Protein AF-A0A1A8UK66-F1 (afdb_monomer_lite)

Foldseek 3Di:
DQDDDDPVNLVVLLVPADQLQPCVVVNLVSLLVVCVVRVHFQLSSLVSQCSSCPPCCVVQVVQLPRPPNVDRDGQPDPCNNVCSSVPRSSVSSVVVSLQDLVPLVLVVQAQDAQRALVRRLVVSQVSCVVHDDQPDRLCSVVSVLSRYDVLLSLLLVLQDDPSRPDDSVNSSVSSNLCVVVVCVVHSVSSVVVSVCSVVVDDDPPPDDDDDDDDDDDDQPDQAPCRRHGDDHVVGDPPPPDSDDDPVVVVVVVVVVVVPDDD

InterPro domains:
  IPR001878 Zinc finger, CCHC-type [PF00098] (222-237)
  IPR001878 Zinc finger, CCHC-type [PS50158] (222-237)
  IPR001878 Zinc finger, CCHC-type [SM00343] (222-238)
  IPR036875 Zinc finger, CCHC-type superfamily [SSF57756] (208-245)

Structure (mmCIF, N/CA/C/O backbone):
data_AF-A0A1A8UK66-F1
#
_entry.id   AF-A0A1A8UK66-F1
#
loop_
_atom_site.group_PDB
_atom_site.id
_atom_site.type_symbol
_atom_site.label_atom_id
_atom_site.label_alt_id
_atom_site.label_comp_id
_atom_site.label_asym_id
_atom_site.label_entity_id
_atom_site.label_seq_id
_atom_site.pdbx_PDB_ins_code
_atom_site.Cartn_x
_atom_site.Cartn_y
_atom_site.Cartn_z
_atom_site.occupancy
_atom_site.B_iso_or_equiv
_atom_site.auth_seq_id
_atom_site.auth_comp_id
_atom_site.auth_asym_id
_atom_site.auth_atom_id
_atom_site.pdbx_PDB_model_num
ATOM 1 N N . MET A 1 1 ? 18.973 -0.426 -33.953 1.00 49.09 1 MET A N 1
ATOM 2 C CA . MET A 1 1 ? 18.065 0.716 -33.721 1.00 49.09 1 MET A CA 1
ATOM 3 C C . MET A 1 1 ? 16.941 0.193 -32.858 1.00 49.09 1 MET A C 1
ATOM 5 O O . MET A 1 1 ? 16.229 -0.684 -33.334 1.00 49.09 1 MET A O 1
ATOM 9 N N . GLY A 1 2 ? 16.838 0.654 -31.610 1.00 56.72 2 GLY A N 1
ATOM 10 C CA . GLY A 1 2 ? 15.708 0.293 -30.748 1.00 56.72 2 GLY A CA 1
ATOM 11 C C . GLY A 1 2 ? 14.399 0.763 -31.379 1.00 56.72 2 GLY A C 1
ATOM 12 O O . GLY A 1 2 ? 14.343 1.858 -31.948 1.00 56.72 2 GLY A O 1
ATOM 13 N N . ALA A 1 3 ? 13.369 -0.079 -31.351 1.00 62.66 3 ALA A N 1
ATOM 14 C CA . ALA A 1 3 ? 12.103 0.233 -31.997 1.00 62.66 3 ALA A CA 1
ATOM 15 C C . ALA A 1 3 ? 11.381 1.371 -31.254 1.00 62.66 3 ALA A C 1
ATOM 17 O O . ALA A 1 3 ? 11.161 1.333 -30.040 1.00 62.66 3 ALA A O 1
ATOM 18 N N . LEU A 1 4 ? 10.983 2.405 -31.998 1.00 73.75 4 LEU A N 1
ATOM 19 C CA . LEU A 1 4 ? 10.109 3.448 -31.476 1.00 73.75 4 LEU A CA 1
ATOM 20 C C . LEU A 1 4 ? 8.688 2.890 -31.326 1.00 73.75 4 LEU A C 1
ATOM 22 O O . LEU A 1 4 ? 8.025 2.634 -32.326 1.00 73.75 4 LEU A O 1
ATOM 26 N N . TRP A 1 5 ? 8.218 2.742 -30.088 1.00 84.62 5 TRP A N 1
ATOM 27 C CA . TRP A 1 5 ? 6.829 2.437 -29.766 1.00 84.62 5 TRP A CA 1
ATOM 28 C C . TRP A 1 5 ? 5.918 3.459 -30.428 1.00 84.62 5 TRP A C 1
ATOM 30 O O . TRP A 1 5 ? 6.021 4.671 -30.201 1.00 84.62 5 TRP A O 1
ATOM 40 N N . THR A 1 6 ? 4.988 2.948 -31.219 1.00 86.31 6 THR A N 1
ATOM 41 C CA . THR A 1 6 ? 3.877 3.732 -31.735 1.00 86.31 6 THR A CA 1
ATOM 42 C C . THR A 1 6 ? 3.001 4.215 -30.580 1.00 86.31 6 THR A C 1
ATOM 44 O O . THR A 1 6 ? 2.983 3.641 -29.489 1.00 86.31 6 THR A O 1
ATOM 47 N N . SER A 1 7 ? 2.207 5.262 -30.815 1.00 85.38 7 SER A N 1
ATOM 48 C CA . SER A 1 7 ? 1.243 5.737 -29.815 1.00 85.38 7 SER A CA 1
ATOM 49 C C . SER A 1 7 ? 0.266 4.643 -29.378 1.00 85.38 7 SER A C 1
ATOM 51 O O . SER A 1 7 ? -0.133 4.621 -28.220 1.00 85.38 7 SER A O 1
ATOM 53 N N . LYS A 1 8 ? -0.095 3.727 -30.287 1.00 88.44 8 LYS A N 1
ATOM 54 C CA . LYS A 1 8 ? -0.981 2.601 -29.987 1.00 88.44 8 LYS A CA 1
ATOM 55 C C . LYS A 1 8 ? -0.314 1.599 -29.045 1.00 88.44 8 LYS A C 1
ATOM 57 O O . LYS A 1 8 ? -0.892 1.286 -28.015 1.00 88.44 8 LYS A O 1
ATOM 62 N N . GLU A 1 9 ? 0.904 1.162 -29.361 1.00 89.06 9 GLU A N 1
ATOM 63 C CA . GLU A 1 9 ? 1.662 0.238 -28.504 1.00 89.06 9 GLU A CA 1
ATOM 64 C C . GLU A 1 9 ? 1.911 0.839 -27.121 1.00 89.06 9 GLU A C 1
ATOM 66 O O . GLU A 1 9 ? 1.748 0.155 -26.119 1.00 89.06 9 GLU A O 1
ATOM 71 N N . LEU A 1 10 ? 2.236 2.135 -27.045 1.00 89.50 10 LEU A N 1
ATOM 72 C CA . LEU A 1 10 ? 2.427 2.812 -25.764 1.00 89.50 10 LEU A CA 1
ATOM 73 C C . LEU A 1 10 ? 1.137 2.838 -24.930 1.00 89.50 10 LEU A C 1
ATOM 75 O O . LEU A 1 10 ? 1.188 2.596 -23.729 1.00 89.50 10 LEU A O 1
ATOM 79 N N . LEU A 1 11 ? -0.016 3.104 -25.551 1.00 89.12 11 LEU A N 1
ATOM 80 C CA . LEU A 1 11 ? -1.312 3.069 -24.865 1.00 89.12 11 LEU A CA 1
ATOM 81 C C . LEU A 1 11 ? -1.696 1.653 -24.422 1.00 89.12 11 LEU A C 1
ATOM 83 O O . LEU A 1 11 ? -2.215 1.483 -23.320 1.00 89.12 11 LEU A O 1
ATOM 87 N N . ASP A 1 12 ? -1.434 0.647 -25.257 1.00 92.69 12 ASP A N 1
ATOM 88 C CA . ASP A 1 12 ? -1.672 -0.758 -24.922 1.00 92.69 12 ASP A CA 1
ATOM 89 C C . ASP A 1 12 ? -0.779 -1.196 -23.745 1.00 92.69 12 ASP A C 1
ATOM 91 O O . ASP A 1 12 ? -1.285 -1.777 -22.786 1.00 92.69 12 ASP A O 1
ATOM 95 N N . LEU A 1 13 ? 0.506 -0.815 -23.746 1.00 94.94 13 LEU A N 1
ATOM 96 C CA . LEU A 1 13 ? 1.431 -1.051 -22.632 1.00 94.94 13 LEU A CA 1
ATOM 97 C C . LEU A 1 13 ? 0.958 -0.375 -21.340 1.00 94.94 13 LEU A C 1
ATOM 99 O O . LEU A 1 13 ? 0.917 -1.019 -20.298 1.00 94.94 13 LEU A O 1
ATOM 103 N N . VAL A 1 14 ? 0.563 0.900 -21.386 1.00 94.88 14 VAL A N 1
ATOM 104 C CA . VAL A 1 14 ? 0.052 1.605 -20.195 1.00 94.88 14 VAL A CA 1
ATOM 105 C C . VAL A 1 14 ? -1.203 0.924 -19.646 1.00 94.88 14 VAL A C 1
ATOM 107 O O . VAL A 1 14 ? -1.326 0.767 -18.436 1.00 94.88 14 VAL A O 1
ATOM 110 N N . ARG A 1 15 ? -2.113 0.468 -20.518 1.00 93.81 15 ARG A N 1
ATOM 111 C CA . ARG A 1 15 ? -3.339 -0.236 -20.108 1.00 93.81 15 ARG A CA 1
ATOM 112 C C . ARG A 1 15 ? -3.052 -1.580 -19.430 1.00 93.81 15 ARG A C 1
ATOM 114 O O . ARG A 1 15 ? -3.816 -1.992 -18.561 1.00 93.81 15 ARG A O 1
ATOM 121 N N . GLU A 1 16 ? -1.999 -2.275 -19.846 1.00 95.62 16 GLU A N 1
ATOM 122 C CA . GLU A 1 16 ? -1.609 -3.582 -19.300 1.00 95.62 16 GLU A CA 1
ATOM 123 C C . GLU A 1 16 ? -0.656 -3.490 -18.100 1.00 95.62 16 GLU A C 1
ATOM 125 O O . GLU A 1 16 ? -0.441 -4.492 -17.412 1.00 95.62 16 GLU A O 1
ATOM 130 N N . ALA A 1 17 ? -0.092 -2.310 -17.834 1.00 96.44 17 ALA A N 1
ATOM 131 C CA . ALA A 1 17 ? 0.856 -2.101 -16.754 1.00 96.44 17 ALA A CA 1
ATOM 132 C C . ALA A 1 17 ? 0.221 -2.424 -15.386 1.00 96.44 17 ALA A C 1
ATOM 134 O O . ALA A 1 17 ? -0.826 -1.871 -15.034 1.00 96.44 17 ALA A O 1
ATOM 135 N N . PRO A 1 18 ? 0.848 -3.291 -14.569 1.00 94.31 18 PRO A N 1
ATOM 136 C CA . PRO A 1 18 ? 0.418 -3.498 -13.194 1.00 94.31 18 PRO A CA 1
ATOM 137 C C . PRO A 1 18 ? 0.527 -2.205 -12.386 1.00 94.31 18 PRO A C 1
ATOM 139 O O . PRO A 1 18 ? 1.494 -1.458 -12.524 1.00 94.31 18 PRO A O 1
ATOM 142 N N . ASP A 1 19 ? -0.437 -1.972 -11.499 1.00 90.44 19 ASP A N 1
ATOM 143 C CA . ASP A 1 19 ? -0.459 -0.758 -10.689 1.00 90.44 19 ASP A CA 1
ATOM 144 C C . ASP A 1 19 ? 0.834 -0.627 -9.842 1.00 90.44 19 ASP A C 1
ATOM 146 O O . ASP A 1 19 ? 1.176 -1.551 -9.083 1.00 90.44 19 ASP A O 1
ATOM 150 N N . PRO A 1 20 ? 1.566 0.503 -9.956 1.00 89.88 20 PRO A N 1
ATOM 151 C CA . PRO A 1 20 ? 2.902 0.667 -9.381 1.00 89.88 20 PRO A CA 1
ATOM 152 C C . PRO A 1 20 ? 2.926 0.597 -7.860 1.00 89.88 20 PRO A C 1
ATOM 154 O O . PRO A 1 20 ? 3.943 0.232 -7.269 1.00 89.88 20 PRO A O 1
ATOM 157 N N . PHE A 1 21 ? 1.817 0.939 -7.210 1.00 85.12 21 PHE A N 1
ATOM 158 C CA . PHE A 1 21 ? 1.756 1.033 -5.763 1.00 85.12 21 PHE A CA 1
ATOM 159 C C . PHE A 1 21 ? 1.247 -0.254 -5.141 1.00 85.12 21 PHE A C 1
ATOM 161 O O . PHE A 1 21 ? 1.783 -0.712 -4.137 1.00 85.12 21 PHE A O 1
ATOM 168 N N . THR A 1 22 ? 0.247 -0.889 -5.737 1.00 82.06 22 THR A N 1
ATOM 169 C CA . THR A 1 22 ? -0.371 -2.112 -5.230 1.00 82.06 22 THR A CA 1
ATOM 170 C C . THR A 1 22 ? 0.403 -3.359 -5.643 1.00 82.06 22 THR A C 1
ATOM 172 O O . THR A 1 22 ? 0.584 -4.241 -4.797 1.00 82.06 22 THR A O 1
ATOM 175 N N . LYS A 1 23 ? 0.970 -3.393 -6.858 1.00 85.69 23 LYS A N 1
ATOM 176 C CA . LYS A 1 23 ? 1.682 -4.549 -7.432 1.00 85.69 23 LYS A CA 1
ATOM 177 C C . LYS A 1 23 ? 3.091 -4.196 -7.964 1.00 85.69 23 LYS A C 1
ATOM 179 O O . LYS A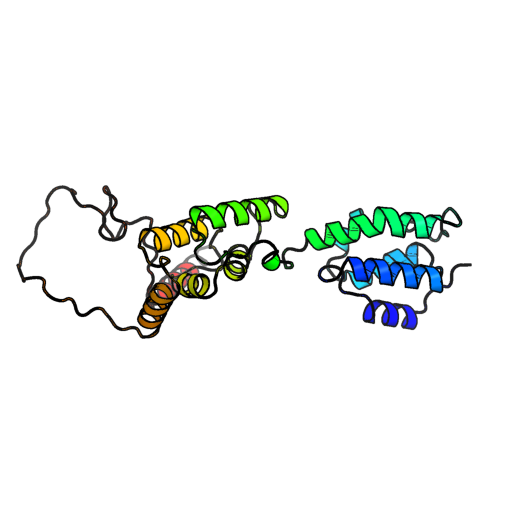 1 23 ? 3.410 -4.512 -9.110 1.00 85.69 23 LYS A O 1
ATOM 184 N N . PRO A 1 24 ? 3.996 -3.626 -7.139 1.00 90.19 24 PRO A N 1
ATOM 185 C CA . PRO A 1 24 ? 5.316 -3.160 -7.593 1.00 90.19 24 PRO A CA 1
ATOM 186 C C . PRO A 1 24 ? 6.207 -4.268 -8.172 1.00 90.19 24 PRO A C 1
ATOM 188 O O . PRO A 1 24 ? 6.963 -4.038 -9.113 1.00 90.19 24 PRO A O 1
ATOM 191 N N . VAL A 1 25 ? 6.124 -5.487 -7.628 1.00 87.06 25 VAL A N 1
ATOM 192 C CA . VAL A 1 25 ? 6.915 -6.629 -8.116 1.00 87.06 25 VAL A CA 1
ATOM 193 C C . VAL A 1 25 ? 6.416 -7.097 -9.482 1.00 87.06 25 VAL A C 1
ATOM 195 O O . VAL A 1 25 ? 7.227 -7.448 -10.339 1.00 87.06 25 VAL A O 1
ATOM 198 N N . ASP A 1 26 ? 5.101 -7.084 -9.700 1.00 90.81 26 ASP A N 1
ATOM 199 C CA . ASP A 1 26 ? 4.526 -7.452 -10.991 1.00 90.81 26 ASP A CA 1
ATOM 200 C C . ASP A 1 26 ? 4.809 -6.368 -12.029 1.00 90.81 26 ASP A C 1
ATOM 202 O O . ASP A 1 26 ? 5.178 -6.711 -13.148 1.00 90.81 26 ASP A O 1
ATOM 206 N N . LEU A 1 27 ? 4.757 -5.084 -11.646 1.00 96.19 27 LEU A N 1
ATOM 207 C CA . LEU A 1 27 ? 5.177 -3.981 -12.513 1.00 96.19 27 LEU A CA 1
ATOM 208 C C . LEU A 1 27 ? 6.641 -4.138 -12.941 1.00 96.19 27 LEU A C 1
ATOM 210 O O . LEU A 1 27 ? 6.954 -3.980 -14.119 1.00 96.19 27 LEU A O 1
ATOM 214 N N . TYR A 1 28 ? 7.531 -4.509 -12.013 1.00 95.44 28 TYR A N 1
ATOM 215 C CA . TYR A 1 28 ? 8.924 -4.803 -12.347 1.00 95.44 28 TYR A CA 1
ATOM 216 C C . TYR A 1 28 ? 9.054 -5.930 -13.376 1.00 95.44 28 TYR A C 1
ATOM 218 O O . TYR A 1 28 ? 9.725 -5.762 -14.396 1.00 95.44 28 TYR A O 1
ATOM 226 N N . ARG A 1 29 ? 8.404 -7.073 -13.126 1.00 95.50 29 ARG A N 1
ATOM 227 C CA . ARG A 1 29 ? 8.458 -8.234 -14.028 1.00 95.50 29 ARG A CA 1
ATOM 228 C C . ARG A 1 29 ? 7.901 -7.897 -15.407 1.00 95.50 29 ARG A C 1
ATOM 230 O O . ARG A 1 29 ? 8.517 -8.259 -16.407 1.00 95.50 29 ARG A O 1
ATOM 237 N N . TRP A 1 30 ? 6.776 -7.189 -15.439 1.00 97.75 30 TRP A N 1
ATOM 238 C CA . TRP A 1 30 ? 6.118 -6.743 -16.657 1.00 97.75 30 TRP A CA 1
ATOM 239 C C . TRP A 1 30 ? 7.008 -5.793 -17.463 1.00 97.75 30 TRP A C 1
ATOM 241 O O . TRP A 1 30 ? 7.269 -6.065 -18.634 1.00 97.75 30 TRP A O 1
ATOM 251 N N . LEU A 1 31 ? 7.559 -4.742 -16.838 1.00 97.50 31 LEU A N 1
ATOM 252 C CA . LEU A 1 31 ? 8.415 -3.787 -17.550 1.00 97.50 31 LEU A CA 1
ATOM 253 C C . LEU A 1 31 ? 9.666 -4.482 -18.080 1.00 97.50 31 LEU A C 1
ATOM 255 O O . LEU A 1 31 ? 10.073 -4.246 -19.213 1.00 97.50 31 LEU A O 1
ATOM 259 N N . ARG A 1 32 ? 10.253 -5.382 -17.285 1.00 96.38 32 ARG A N 1
ATOM 260 C CA . ARG A 1 32 ? 11.410 -6.166 -17.711 1.00 96.38 32 ARG A CA 1
ATOM 261 C C . ARG A 1 32 ? 11.105 -7.002 -18.954 1.00 96.38 32 ARG A C 1
ATOM 263 O O . ARG A 1 32 ? 11.924 -7.033 -19.867 1.00 96.38 32 ARG A O 1
ATOM 270 N N . GLN A 1 33 ? 9.948 -7.661 -19.004 1.00 95.94 33 GLN A N 1
ATOM 271 C CA . GLN A 1 33 ? 9.523 -8.432 -20.175 1.00 95.94 33 GLN A CA 1
ATOM 272 C C . GLN A 1 33 ? 9.278 -7.533 -21.390 1.00 95.94 33 GLN A C 1
ATOM 274 O O . GLN A 1 33 ? 9.798 -7.828 -22.462 1.00 95.94 33 GLN A O 1
ATOM 279 N N . ALA A 1 34 ? 8.564 -6.417 -21.221 1.00 94.00 34 ALA A N 1
ATOM 280 C CA . ALA A 1 34 ? 8.328 -5.460 -22.300 1.00 94.00 34 ALA A CA 1
ATOM 281 C C . ALA A 1 34 ? 9.652 -4.923 -22.873 1.00 94.00 34 ALA A C 1
ATOM 283 O O . ALA A 1 34 ? 9.860 -4.930 -24.084 1.00 94.00 34 ALA A O 1
ATOM 284 N N . CYS A 1 35 ? 10.589 -4.536 -22.009 1.00 94.00 35 CYS A N 1
ATOM 285 C CA . CYS A 1 35 ? 11.903 -4.059 -22.422 1.00 94.00 35 CYS A CA 1
ATOM 286 C C . CYS A 1 35 ? 12.710 -5.117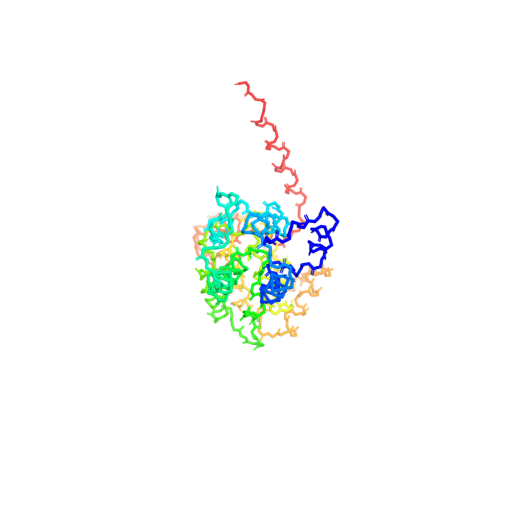 -23.190 1.00 94.00 35 CYS A C 1
ATOM 288 O O . CYS A 1 35 ? 13.348 -4.778 -24.179 1.00 94.00 35 CYS A O 1
ATOM 290 N N . LEU A 1 36 ? 12.659 -6.390 -22.783 1.00 92.81 36 LEU A N 1
ATOM 291 C CA . LEU A 1 36 ? 13.348 -7.475 -23.493 1.00 92.81 36 LEU A CA 1
ATOM 292 C C . LEU A 1 36 ? 12.731 -7.809 -24.856 1.00 92.81 36 LEU A C 1
ATOM 294 O O . LEU A 1 36 ? 13.445 -8.266 -25.739 1.00 92.81 36 LEU A O 1
ATOM 298 N N . VAL A 1 37 ? 11.420 -7.623 -25.020 1.00 91.44 37 VAL A N 1
ATOM 299 C CA . VAL A 1 37 ? 10.728 -7.911 -26.286 1.00 91.44 37 VAL A CA 1
ATOM 300 C C . VAL A 1 37 ? 10.909 -6.777 -27.290 1.00 91.44 37 VAL A C 1
ATOM 302 O O . VAL A 1 37 ? 11.126 -7.033 -28.470 1.00 91.44 37 VAL A O 1
ATOM 305 N N . TYR A 1 38 ? 10.791 -5.531 -26.832 1.00 89.81 38 TYR A N 1
ATOM 306 C CA . TYR A 1 38 ? 10.741 -4.370 -27.719 1.00 89.81 38 TYR A CA 1
ATOM 307 C C . TYR A 1 38 ? 12.070 -3.616 -27.845 1.00 89.81 38 TYR A C 1
ATOM 309 O O . TYR A 1 38 ? 12.186 -2.770 -28.729 1.00 89.81 38 TYR A O 1
ATOM 317 N N . GLU A 1 39 ? 13.038 -3.882 -26.960 1.00 91.25 39 GLU A N 1
ATOM 318 C CA . GLU A 1 39 ? 14.336 -3.191 -26.892 1.00 91.25 39 GLU A CA 1
ATOM 319 C C . GLU A 1 39 ? 14.205 -1.654 -27.020 1.00 91.25 39 GLU A C 1
ATOM 321 O O . GLU A 1 39 ? 14.809 -1.031 -27.902 1.00 91.25 39 GLU A O 1
ATOM 326 N N . PRO A 1 40 ? 13.367 -1.012 -26.178 1.00 92.31 40 PRO A N 1
ATOM 327 C CA . PRO A 1 40 ? 13.058 0.406 -26.304 1.00 92.31 40 PRO A CA 1
ATOM 328 C C . PRO A 1 40 ? 14.261 1.271 -25.936 1.00 92.31 40 PRO A C 1
ATOM 330 O O . PRO A 1 40 ? 15.087 0.898 -25.100 1.00 92.31 40 PRO A O 1
ATOM 333 N N . ARG A 1 41 ? 14.317 2.491 -26.474 1.00 91.81 41 ARG A N 1
ATOM 334 C CA . ARG A 1 41 ? 15.319 3.482 -26.054 1.00 91.81 41 ARG A CA 1
ATOM 335 C C . ARG A 1 41 ? 15.024 4.012 -24.641 1.00 91.81 41 ARG A C 1
ATOM 337 O O . ARG A 1 41 ? 13.851 4.082 -24.253 1.00 91.81 41 ARG A O 1
ATOM 344 N N . PRO A 1 42 ? 16.042 4.476 -23.889 1.00 94.12 42 PRO A N 1
ATOM 345 C CA . PRO A 1 42 ? 15.872 5.020 -22.537 1.00 94.12 42 PRO A CA 1
ATOM 346 C C . PRO A 1 42 ? 14.757 6.065 -22.395 1.00 94.12 42 PRO A C 1
ATOM 348 O O . PRO A 1 42 ? 13.956 6.012 -21.459 1.00 94.12 42 PRO A O 1
ATOM 351 N N . VAL A 1 43 ? 14.654 6.991 -23.354 1.00 92.62 43 VAL A N 1
ATOM 352 C CA . VAL A 1 43 ? 13.631 8.052 -23.355 1.00 92.62 43 VAL A CA 1
ATOM 353 C C . VAL A 1 43 ? 12.202 7.495 -23.408 1.00 92.62 43 VAL A C 1
ATOM 355 O O . VAL A 1 43 ? 11.288 8.046 -22.793 1.00 92.62 43 VAL A O 1
ATOM 358 N N . GLN A 1 44 ? 11.994 6.366 -24.090 1.00 91.94 44 GLN A N 1
ATOM 359 C CA . GLN A 1 44 ? 10.681 5.730 -24.194 1.00 91.94 44 GLN A CA 1
ATOM 360 C C . GLN A 1 44 ? 10.299 5.034 -22.894 1.00 91.94 44 GLN A C 1
ATOM 362 O O . GLN A 1 44 ? 9.148 5.129 -22.475 1.00 91.94 44 GLN A O 1
ATOM 367 N N . VAL A 1 45 ? 11.264 4.393 -22.228 1.00 94.62 45 VAL A N 1
ATOM 368 C CA . VAL A 1 45 ? 11.052 3.787 -20.908 1.00 94.62 45 VAL A CA 1
ATOM 369 C C . VAL A 1 45 ? 10.678 4.860 -19.889 1.00 94.62 45 VAL A C 1
ATOM 371 O O . VAL A 1 45 ? 9.691 4.697 -19.174 1.00 94.62 45 VAL A O 1
ATOM 374 N N . ARG A 1 46 ? 11.387 5.999 -19.873 1.00 95.00 46 ARG A N 1
ATOM 375 C CA . ARG A 1 46 ? 11.038 7.142 -19.011 1.00 95.00 46 ARG A CA 1
ATOM 376 C C . ARG A 1 46 ? 9.622 7.647 -19.286 1.00 95.00 46 ARG A C 1
ATOM 378 O O . ARG A 1 46 ? 8.855 7.844 -18.348 1.00 95.00 46 ARG A O 1
ATOM 385 N N . LYS A 1 47 ? 9.251 7.803 -20.560 1.00 93.44 47 LYS A N 1
ATOM 386 C CA . LYS A 1 47 ? 7.901 8.230 -20.956 1.00 93.44 47 LYS A CA 1
ATOM 387 C C . LYS A 1 47 ? 6.822 7.224 -20.547 1.00 93.44 47 LYS A C 1
ATOM 389 O O . LYS A 1 47 ? 5.758 7.632 -20.094 1.00 93.44 47 LYS A O 1
ATOM 394 N N . LEU A 1 48 ? 7.082 5.924 -20.685 1.00 95.44 48 LEU A N 1
ATOM 395 C CA . LEU A 1 48 ? 6.161 4.883 -20.230 1.00 95.44 48 LEU A CA 1
ATOM 396 C C . LEU A 1 48 ? 5.969 4.947 -18.715 1.00 95.44 48 LEU A C 1
ATOM 398 O O . LEU A 1 48 ? 4.832 4.945 -18.259 1.00 95.44 48 LEU A O 1
ATOM 402 N N . LEU A 1 49 ? 7.049 5.076 -17.940 1.00 96.00 49 LEU A N 1
ATOM 403 C CA . LEU A 1 49 ? 6.950 5.237 -16.489 1.00 96.00 49 LEU A CA 1
ATOM 404 C C . LEU A 1 49 ? 6.171 6.501 -16.105 1.00 96.00 49 LEU A C 1
ATOM 406 O O . LEU A 1 49 ? 5.311 6.435 -15.233 1.00 96.00 49 LEU A O 1
ATOM 410 N N . GLN A 1 50 ? 6.396 7.621 -16.794 1.00 95.31 50 GLN A N 1
ATOM 411 C CA . GLN A 1 50 ? 5.612 8.841 -16.588 1.00 95.31 50 GLN A CA 1
ATOM 412 C C . GLN A 1 50 ? 4.109 8.606 -16.789 1.00 95.31 50 GLN A C 1
ATOM 414 O O . GLN A 1 50 ? 3.303 9.124 -16.021 1.00 95.31 50 GLN A O 1
ATOM 419 N N . LEU A 1 51 ? 3.726 7.815 -17.794 1.00 94.94 51 LEU A N 1
ATOM 420 C CA . LEU A 1 51 ? 2.325 7.476 -18.042 1.00 94.94 51 LEU A CA 1
ATOM 421 C C . LEU A 1 51 ? 1.774 6.480 -17.012 1.00 94.94 51 LEU A C 1
ATOM 423 O O . LEU A 1 51 ? 0.653 6.661 -16.562 1.00 94.94 51 LEU A O 1
ATOM 427 N N . VAL A 1 52 ? 2.559 5.480 -16.597 1.00 95.44 52 VAL A N 1
ATOM 428 C CA . VAL A 1 52 ? 2.157 4.470 -15.595 1.00 95.44 52 VAL A CA 1
ATOM 429 C C . VAL A 1 52 ? 1.967 5.078 -14.202 1.00 95.44 52 VAL A C 1
ATOM 431 O O . VAL A 1 52 ? 1.076 4.670 -13.465 1.00 95.44 52 VAL A O 1
ATOM 434 N N . PHE A 1 53 ? 2.800 6.049 -13.821 1.00 92.38 53 PHE A N 1
ATOM 435 C CA . PHE A 1 53 ? 2.680 6.755 -12.540 1.00 92.38 53 PHE A CA 1
ATOM 436 C C . PHE A 1 53 ? 1.717 7.950 -12.591 1.00 92.38 53 PHE A C 1
ATOM 438 O O . PHE A 1 53 ? 1.412 8.531 -11.545 1.00 92.38 53 PHE A O 1
ATOM 445 N N . GLU A 1 54 ? 1.244 8.322 -13.783 1.00 91.69 54 GLU A N 1
ATOM 446 C CA . GLU A 1 54 ? 0.302 9.413 -14.025 1.00 91.69 54 GLU A CA 1
ATOM 447 C C . GLU A 1 54 ? 0.679 10.706 -13.261 1.00 91.69 54 GLU A C 1
ATOM 449 O O . GLU A 1 54 ? 1.820 11.174 -13.293 1.00 91.69 54 GLU A O 1
ATOM 454 N N . SER A 1 55 ? -0.277 11.283 -12.524 1.00 88.12 55 SER A N 1
ATOM 455 C CA . SER A 1 55 ? -0.101 12.481 -11.693 1.00 88.12 55 SER A CA 1
ATOM 456 C C . SER A 1 55 ? 0.953 12.335 -10.587 1.00 88.12 55 SER A C 1
ATOM 458 O O . SER A 1 55 ? 1.416 13.342 -10.052 1.00 88.12 55 SER A O 1
ATOM 460 N N . GLN A 1 56 ? 1.340 11.108 -10.220 1.00 87.62 56 GLN A N 1
ATOM 461 C CA . GLN A 1 56 ? 2.322 10.856 -9.165 1.00 87.62 56 GLN A CA 1
ATOM 462 C C . GLN A 1 56 ? 3.768 10.824 -9.680 1.00 87.62 56 GLN A C 1
ATOM 464 O O . GLN A 1 56 ? 4.681 10.816 -8.856 1.00 87.62 56 GLN A O 1
ATOM 469 N N . TRP A 1 57 ? 4.004 10.839 -11.001 1.00 91.38 57 TRP A N 1
ATOM 470 C CA . TRP A 1 57 ? 5.351 10.727 -11.581 1.00 91.38 57 TRP A CA 1
ATOM 471 C C . TRP A 1 57 ? 6.337 11.763 -11.025 1.00 91.38 57 TRP A C 1
ATOM 473 O O . TRP A 1 57 ? 7.411 11.393 -10.557 1.00 91.38 57 TRP A O 1
ATOM 483 N N . GLN A 1 58 ? 5.945 13.042 -10.987 1.00 90.12 58 GLN A N 1
ATOM 484 C CA . GLN A 1 58 ? 6.805 14.145 -10.526 1.00 90.12 58 GLN A CA 1
ATOM 485 C C . GLN A 1 58 ? 7.317 13.959 -9.090 1.00 90.12 58 GLN A C 1
ATOM 487 O O . GLN A 1 58 ? 8.380 14.455 -8.745 1.00 90.12 58 GLN A O 1
ATOM 492 N N . LYS A 1 59 ? 6.588 13.225 -8.240 1.00 88.12 59 LYS A N 1
ATOM 493 C CA . LYS A 1 59 ? 7.011 12.964 -6.854 1.00 88.12 59 LYS A CA 1
ATOM 494 C C . LYS A 1 59 ? 8.132 11.929 -6.755 1.00 88.12 59 LYS A C 1
ATOM 496 O O . LYS A 1 59 ? 8.790 11.842 -5.721 1.00 88.12 59 LYS A O 1
ATOM 501 N N . PHE A 1 60 ? 8.292 11.089 -7.776 1.00 89.88 60 PHE A N 1
ATOM 502 C CA . PHE A 1 60 ? 9.132 9.894 -7.715 1.00 89.88 60 PHE A CA 1
ATOM 503 C C . PHE A 1 60 ? 10.159 9.800 -8.842 1.00 89.88 60 PHE A C 1
ATOM 505 O O . PHE A 1 60 ? 10.978 8.883 -8.809 1.00 89.88 60 PHE A O 1
ATOM 512 N N . GLU A 1 61 ? 10.145 10.708 -9.818 1.00 91.12 61 GLU A N 1
ATOM 513 C CA . GLU A 1 61 ? 11.000 10.613 -11.005 1.00 91.12 61 GLU A CA 1
ATOM 514 C C . GLU A 1 61 ? 12.497 10.539 -10.674 1.00 91.12 61 GLU A C 1
ATOM 516 O O . GLU A 1 61 ? 13.214 9.715 -11.252 1.00 91.12 61 GLU A O 1
ATOM 521 N N . ASP A 1 62 ? 12.937 11.279 -9.654 1.00 92.12 62 ASP A N 1
ATOM 522 C CA . ASP A 1 62 ? 14.321 11.276 -9.165 1.00 92.12 62 ASP A CA 1
ATOM 523 C C . ASP A 1 62 ? 14.778 9.895 -8.669 1.00 92.12 62 ASP A C 1
ATOM 525 O O . ASP A 1 62 ? 15.963 9.567 -8.720 1.00 92.12 62 ASP A O 1
ATOM 529 N N . LYS A 1 63 ? 13.847 9.042 -8.222 1.00 91.31 63 LYS A N 1
ATOM 530 C CA . LYS A 1 63 ? 14.164 7.695 -7.722 1.00 91.31 63 LYS A CA 1
ATOM 531 C C . LYS A 1 63 ? 14.425 6.688 -8.840 1.00 91.31 63 LYS A C 1
ATOM 533 O O . LYS A 1 63 ? 14.997 5.632 -8.570 1.00 91.31 63 LYS A O 1
ATOM 538 N N . PHE A 1 64 ? 13.978 6.955 -10.067 1.00 93.00 64 PHE A N 1
ATOM 539 C CA . PHE A 1 64 ? 14.043 5.977 -11.154 1.00 93.00 64 PHE A CA 1
ATOM 540 C C . PHE A 1 64 ? 15.234 6.162 -12.090 1.00 93.00 64 PHE A C 1
ATOM 542 O O . PHE A 1 64 ? 15.616 5.169 -12.707 1.00 93.00 64 PHE A O 1
ATOM 549 N N . HIS A 1 65 ? 15.792 7.380 -12.182 1.00 91.56 65 HIS A N 1
ATOM 550 C CA . HIS A 1 65 ? 16.910 7.791 -13.050 1.00 91.56 65 HIS A CA 1
ATOM 551 C C . HIS A 1 65 ? 17.247 6.778 -14.162 1.00 91.56 65 HIS A C 1
ATOM 553 O O . HIS A 1 65 ? 18.096 5.899 -13.993 1.00 91.56 65 HIS A O 1
ATOM 559 N N . VAL A 1 66 ? 16.530 6.868 -15.288 1.00 93.31 66 VAL A N 1
ATOM 560 C CA . VAL A 1 66 ? 16.705 5.950 -16.422 1.00 93.31 66 VAL A CA 1
ATOM 561 C C . VAL A 1 66 ? 17.996 6.325 -17.174 1.00 93.31 66 VAL A C 1
ATOM 563 O O . VAL A 1 66 ? 18.061 7.436 -17.715 1.00 93.31 66 VAL A O 1
ATOM 566 N N . PRO A 1 67 ? 19.013 5.442 -17.249 1.00 92.62 67 PRO A N 1
ATOM 567 C CA . PRO A 1 67 ? 20.313 5.766 -17.837 1.00 92.62 67 PRO A CA 1
ATOM 568 C C . PRO A 1 67 ? 20.205 6.226 -19.292 1.00 92.62 67 PRO A C 1
ATOM 570 O O . PRO A 1 67 ? 19.643 5.523 -20.125 1.00 92.62 67 PRO A O 1
ATOM 573 N N . GLY A 1 68 ? 20.750 7.403 -19.603 1.00 88.19 68 GLY A N 1
ATOM 574 C CA . GLY A 1 68 ? 20.747 7.960 -20.961 1.00 88.19 68 GLY A CA 1
ATOM 575 C C . GLY A 1 68 ? 19.434 8.626 -21.388 1.00 88.19 68 GLY A C 1
ATOM 576 O O . GLY A 1 68 ? 19.373 9.170 -22.486 1.00 88.19 68 GLY A O 1
ATOM 577 N N . SER A 1 69 ? 18.406 8.650 -20.529 1.00 89.69 69 SER A N 1
ATOM 578 C CA . SER A 1 69 ? 17.091 9.229 -20.858 1.00 89.69 69 SER A CA 1
ATOM 579 C C . SER A 1 69 ? 17.052 10.757 -20.961 1.00 89.69 69 SER A C 1
ATOM 581 O O . SER A 1 69 ? 16.053 11.299 -21.426 1.00 89.69 69 SER A O 1
ATOM 583 N N . ASP A 1 70 ? 18.118 11.446 -20.548 1.00 87.00 70 ASP A N 1
ATOM 584 C CA . ASP A 1 70 ? 18.259 12.903 -20.685 1.00 87.00 70 ASP A CA 1
ATOM 585 C C . ASP A 1 70 ? 18.633 13.323 -22.119 1.00 87.00 70 ASP A C 1
ATOM 587 O O . ASP A 1 70 ? 18.637 14.505 -22.460 1.00 87.00 70 ASP A O 1
ATOM 591 N N . THR A 1 71 ? 18.939 12.347 -22.974 1.00 85.56 71 THR A N 1
ATOM 592 C CA . THR A 1 71 ? 19.264 12.529 -24.390 1.00 85.56 71 THR A CA 1
ATOM 593 C C . THR A 1 71 ? 18.470 11.537 -25.238 1.00 85.56 71 THR A C 1
ATOM 595 O O . THR A 1 71 ? 17.848 10.617 -24.713 1.00 85.56 71 THR A O 1
ATOM 598 N N . ASP A 1 72 ? 18.514 11.678 -26.563 1.00 81.44 72 ASP A N 1
ATOM 599 C CA . ASP A 1 72 ? 17.904 10.704 -27.483 1.00 81.44 72 ASP A CA 1
ATOM 600 C C . ASP A 1 72 ? 18.838 9.514 -27.806 1.00 81.44 72 ASP A C 1
ATOM 602 O O . ASP A 1 72 ? 18.695 8.853 -28.837 1.00 81.44 72 ASP A O 1
ATOM 606 N N . ALA A 1 73 ? 19.833 9.268 -26.945 1.00 86.19 73 ALA A N 1
ATOM 607 C CA . ALA A 1 73 ? 20.836 8.227 -27.124 1.00 86.19 73 ALA A CA 1
ATOM 608 C C . ALA A 1 73 ? 20.289 6.822 -26.826 1.00 86.19 73 ALA A C 1
ATOM 610 O O . ALA A 1 73 ? 19.354 6.638 -26.044 1.00 86.19 73 ALA A O 1
ATOM 611 N N . ASP A 1 74 ? 20.923 5.820 -27.435 1.00 90.00 74 ASP A N 1
ATOM 612 C CA . ASP A 1 74 ? 20.713 4.414 -27.096 1.00 90.00 74 ASP A CA 1
ATOM 613 C C . ASP A 1 74 ? 21.361 4.065 -25.741 1.00 90.00 74 ASP A C 1
ATOM 615 O O . ASP A 1 74 ? 22.167 4.816 -25.184 1.00 90.00 74 ASP A O 1
ATOM 619 N N . TRP A 1 75 ? 21.018 2.890 -25.210 1.00 92.44 75 TRP A N 1
ATOM 620 C CA . TRP A 1 75 ? 21.638 2.339 -24.007 1.00 92.44 75 TRP A CA 1
ATOM 621 C C . TRP A 1 75 ? 23.165 2.265 -24.137 1.00 92.44 75 TRP A C 1
ATOM 623 O O . TRP A 1 75 ? 23.698 1.810 -25.149 1.00 92.44 75 TRP A O 1
ATOM 633 N N . SER A 1 76 ? 23.885 2.659 -23.083 1.00 89.81 76 SER A N 1
ATOM 634 C CA . SER A 1 76 ? 25.354 2.710 -23.055 1.00 89.81 76 SER A CA 1
ATOM 635 C C . SER A 1 76 ? 26.005 1.332 -22.846 1.00 89.81 76 SER A C 1
ATOM 637 O O . SER A 1 76 ? 26.859 1.164 -21.975 1.00 89.81 76 SER A O 1
ATOM 639 N N . GLY A 1 77 ? 25.565 0.323 -23.598 1.00 89.31 77 GLY A N 1
ATOM 640 C CA . GLY A 1 77 ? 26.048 -1.054 -23.514 1.00 89.31 77 GLY A CA 1
ATOM 641 C C . GLY A 1 77 ? 24.936 -2.085 -23.688 1.00 89.31 77 GLY A C 1
ATOM 642 O O . GLY A 1 77 ? 23.767 -1.800 -23.436 1.00 89.31 77 GLY A O 1
ATOM 643 N N . VAL A 1 78 ? 25.328 -3.300 -24.084 1.00 85.56 78 VAL A N 1
ATOM 644 C CA . VAL A 1 78 ? 24.413 -4.415 -24.400 1.00 85.56 78 VAL A CA 1
ATOM 645 C C . VAL A 1 78 ? 23.535 -4.793 -23.199 1.00 85.56 78 VAL A C 1
ATOM 647 O O . VAL A 1 78 ? 22.343 -5.030 -23.360 1.00 85.56 78 VAL A O 1
ATOM 650 N N . ASP A 1 79 ? 24.093 -4.739 -21.986 1.00 91.94 79 ASP A N 1
ATOM 651 C CA . ASP A 1 79 ? 23.400 -5.131 -20.751 1.00 91.94 79 ASP A CA 1
ATOM 652 C C . ASP A 1 79 ? 22.980 -3.938 -19.877 1.00 91.94 79 ASP A C 1
ATOM 654 O O . ASP A 1 79 ? 22.529 -4.116 -18.744 1.00 91.94 79 ASP A O 1
ATOM 658 N N . ALA A 1 80 ? 23.137 -2.698 -20.353 1.00 94.19 80 ALA A N 1
ATOM 659 C CA . ALA A 1 80 ? 22.872 -1.514 -19.529 1.00 94.19 80 ALA A CA 1
ATOM 660 C C . ALA A 1 80 ? 21.397 -1.442 -19.086 1.00 94.19 80 ALA A C 1
ATOM 662 O O . ALA A 1 80 ? 21.105 -1.150 -17.925 1.00 94.19 80 ALA A O 1
ATOM 663 N N . MET A 1 81 ? 20.473 -1.791 -19.988 1.00 95.56 81 MET A N 1
ATOM 664 C CA . MET A 1 81 ? 19.036 -1.845 -19.710 1.00 95.56 81 MET A CA 1
ATOM 665 C C . MET A 1 81 ? 18.693 -2.894 -18.650 1.00 95.56 81 MET A C 1
ATOM 667 O O . MET A 1 81 ? 18.006 -2.595 -17.674 1.00 95.56 81 MET A O 1
ATOM 671 N N . THR A 1 82 ? 19.169 -4.127 -18.830 1.00 95.81 82 THR A N 1
ATOM 672 C CA . THR A 1 82 ? 18.879 -5.249 -17.925 1.00 95.81 82 THR A CA 1
ATOM 673 C C . THR A 1 82 ? 19.524 -5.040 -16.560 1.00 95.81 82 THR A C 1
ATOM 675 O O . THR A 1 82 ? 18.873 -5.274 -15.545 1.00 95.81 82 THR A O 1
ATOM 678 N N . THR A 1 83 ? 20.741 -4.494 -16.520 1.00 96.75 83 THR A N 1
ATOM 679 C CA . THR A 1 83 ? 21.436 -4.123 -15.278 1.00 96.75 83 THR A CA 1
ATOM 680 C C . THR A 1 83 ? 20.656 -3.073 -14.486 1.00 96.75 83 THR A C 1
ATOM 682 O O . THR A 1 83 ? 20.470 -3.216 -13.276 1.00 96.75 83 THR A O 1
ATOM 685 N N . TRP A 1 84 ? 20.149 -2.030 -15.154 1.00 97.06 84 TRP A N 1
ATOM 686 C CA . TRP A 1 84 ? 19.321 -1.014 -14.502 1.00 97.06 84 TRP A CA 1
ATOM 687 C C . TRP A 1 84 ? 17.979 -1.584 -14.018 1.00 97.06 84 TRP A C 1
ATOM 689 O O . TRP A 1 84 ? 17.593 -1.331 -12.873 1.00 97.06 84 TRP A O 1
ATOM 699 N N . LEU A 1 85 ? 17.303 -2.391 -14.848 1.00 97.19 85 LEU A N 1
ATOM 700 C CA . LEU A 1 85 ? 16.029 -3.034 -14.505 1.00 97.19 85 LEU A CA 1
ATOM 701 C C . LEU A 1 85 ? 16.160 -3.929 -13.266 1.00 97.19 85 LEU A C 1
ATOM 703 O O . LEU A 1 85 ? 15.365 -3.818 -12.331 1.00 97.19 85 LEU A O 1
ATOM 707 N N . ASP A 1 86 ? 17.167 -4.804 -13.258 1.00 95.50 86 ASP A N 1
ATOM 708 C CA . ASP A 1 86 ? 17.356 -5.832 -12.230 1.00 95.50 86 ASP A CA 1
ATOM 709 C C . ASP A 1 86 ? 17.982 -5.284 -10.934 1.00 95.50 86 ASP A C 1
ATOM 711 O O . ASP A 1 86 ? 17.850 -5.912 -9.880 1.00 95.50 86 ASP A O 1
ATOM 715 N N . GLY A 1 87 ? 18.596 -4.097 -10.994 1.00 94.62 87 GLY A N 1
ATOM 716 C CA . GLY A 1 87 ? 19.171 -3.384 -9.854 1.00 94.62 87 GLY A CA 1
ATOM 717 C C . GLY A 1 87 ? 18.324 -2.197 -9.390 1.00 94.62 87 GLY A C 1
ATOM 718 O O . GLY A 1 87 ? 17.457 -2.328 -8.517 1.00 94.62 87 GLY A O 1
ATOM 719 N N . ALA A 1 88 ? 18.622 -1.017 -9.943 1.00 94.56 88 ALA A N 1
ATOM 720 C CA . ALA A 1 88 ? 18.078 0.260 -9.482 1.00 94.56 88 ALA A CA 1
ATOM 721 C C . ALA A 1 88 ? 16.548 0.310 -9.589 1.00 94.56 88 ALA A C 1
ATOM 723 O O . ALA A 1 88 ? 15.875 0.582 -8.598 1.00 94.56 88 ALA A O 1
ATOM 724 N N . PHE A 1 89 ? 15.985 -0.034 -10.750 1.00 96.44 89 PHE A N 1
ATOM 725 C CA . PHE A 1 89 ? 14.542 0.048 -10.973 1.00 96.44 89 PHE A CA 1
ATOM 726 C C . PHE A 1 89 ? 13.747 -0.870 -10.035 1.00 96.44 89 PHE A C 1
ATOM 728 O O . PHE A 1 89 ? 12.818 -0.411 -9.368 1.00 96.44 89 PHE A O 1
ATOM 735 N N . LYS A 1 90 ? 14.138 -2.149 -9.930 1.00 92.88 90 LYS A N 1
ATOM 736 C CA . LYS A 1 90 ? 13.517 -3.122 -9.016 1.00 92.88 90 LYS A CA 1
ATOM 737 C C . LYS A 1 90 ? 13.506 -2.631 -7.566 1.00 92.88 90 LYS A C 1
ATOM 739 O O . LYS A 1 90 ? 12.514 -2.811 -6.861 1.00 92.88 90 LYS A O 1
ATOM 744 N N . THR A 1 91 ? 14.595 -2.011 -7.123 1.00 88.88 91 THR A N 1
ATOM 745 C CA . THR A 1 91 ? 14.706 -1.468 -5.761 1.00 88.88 91 THR A CA 1
ATOM 746 C C . THR A 1 91 ? 13.811 -0.240 -5.585 1.00 88.88 91 THR A C 1
ATOM 748 O O . THR A 1 91 ? 13.034 -0.165 -4.628 1.00 88.88 91 THR A O 1
ATOM 751 N N . SER A 1 92 ? 13.857 0.690 -6.540 1.00 93.06 92 SER A N 1
ATOM 752 C CA . SER A 1 92 ? 13.095 1.938 -6.497 1.00 93.06 92 SER A CA 1
ATOM 753 C C . SER A 1 92 ? 11.589 1.720 -6.582 1.00 93.06 92 SER A C 1
ATOM 755 O O . SER A 1 92 ? 10.860 2.333 -5.809 1.00 93.06 92 SER A O 1
ATOM 757 N N . VAL A 1 93 ? 11.097 0.823 -7.445 1.00 90.94 93 VAL A N 1
ATOM 758 C CA . VAL A 1 93 ? 9.647 0.580 -7.583 1.00 90.94 93 VAL A CA 1
ATOM 759 C C . VAL A 1 93 ? 9.048 0.009 -6.301 1.00 90.94 93 VAL A C 1
ATOM 761 O O . VAL A 1 93 ? 7.967 0.418 -5.879 1.00 90.94 93 VAL A O 1
ATOM 764 N N . VAL A 1 94 ? 9.783 -0.879 -5.626 1.00 84.56 94 VAL A N 1
ATOM 765 C CA . VAL A 1 94 ? 9.383 -1.401 -4.321 1.00 84.56 94 VAL A CA 1
ATOM 766 C C . VAL A 1 94 ? 9.378 -0.259 -3.308 1.00 84.56 94 VAL A C 1
ATOM 768 O O . VAL A 1 94 ? 8.342 -0.015 -2.700 1.00 84.56 94 VAL A O 1
ATOM 771 N N . SER A 1 95 ? 10.476 0.493 -3.176 1.00 84.81 95 SER A N 1
ATOM 772 C CA . SER A 1 95 ? 10.572 1.643 -2.259 1.00 84.81 95 SER A CA 1
ATOM 773 C C . SER A 1 95 ? 9.459 2.682 -2.466 1.00 84.81 95 SER A C 1
ATOM 775 O O . SER A 1 95 ? 8.850 3.136 -1.498 1.00 84.81 95 SER A O 1
ATOM 777 N N . VAL A 1 96 ? 9.142 3.028 -3.716 1.00 86.31 96 VAL A N 1
ATOM 778 C CA . VAL A 1 96 ? 8.063 3.965 -4.058 1.00 86.31 96 VAL A CA 1
ATOM 779 C C . VAL A 1 96 ? 6.701 3.421 -3.635 1.00 86.31 96 VAL A C 1
ATOM 781 O O . VAL A 1 96 ? 5.910 4.157 -3.044 1.00 86.31 96 VAL A O 1
ATOM 784 N N . ALA A 1 97 ? 6.442 2.131 -3.848 1.00 82.31 97 ALA A N 1
ATOM 785 C CA . ALA A 1 97 ? 5.218 1.499 -3.372 1.00 82.31 97 ALA A CA 1
ATOM 786 C C . ALA A 1 97 ? 5.079 1.539 -1.842 1.00 82.31 97 ALA A C 1
ATOM 788 O O . ALA A 1 97 ? 3.969 1.747 -1.354 1.00 82.31 97 ALA A O 1
ATOM 789 N N . TRP A 1 98 ? 6.182 1.400 -1.094 1.00 71.25 98 TRP A N 1
ATOM 790 C CA . TRP A 1 98 ? 6.181 1.554 0.370 1.00 71.25 98 TRP A CA 1
ATOM 791 C C . TRP A 1 98 ? 5.900 2.992 0.821 1.00 71.25 98 TRP A C 1
ATOM 793 O O . TRP A 1 98 ? 5.369 3.187 1.907 1.00 71.25 98 TRP A O 1
ATOM 803 N N . SER A 1 99 ? 6.196 3.991 -0.015 1.00 72.38 99 SER A N 1
ATOM 804 C CA . SER A 1 99 ? 5.912 5.401 0.283 1.00 72.38 99 SER A CA 1
ATOM 805 C C . SER A 1 99 ? 4.482 5.853 -0.045 1.00 72.38 99 SER A C 1
ATOM 807 O O . SER A 1 99 ? 4.158 7.017 0.185 1.00 72.38 99 SER A O 1
ATOM 809 N N . ASN A 1 100 ? 3.617 4.982 -0.589 1.00 67.69 100 ASN A N 1
ATOM 810 C CA . ASN A 1 100 ? 2.240 5.367 -0.902 1.00 67.69 100 ASN A CA 1
ATOM 811 C C . ASN A 1 100 ? 1.366 5.400 0.371 1.00 67.69 100 ASN A C 1
ATOM 813 O O . ASN A 1 100 ? 1.098 4.341 0.943 1.00 67.69 100 ASN A O 1
ATOM 817 N N . PRO A 1 101 ? 0.832 6.572 0.769 1.00 52.56 101 PRO A N 1
ATOM 818 C CA . PRO A 1 101 ? -0.014 6.717 1.958 1.00 52.56 101 PRO A CA 1
ATOM 819 C C . PRO A 1 101 ? -1.352 5.966 1.880 1.00 52.56 101 PRO A C 1
ATOM 821 O O . PRO A 1 101 ? -1.957 5.698 2.916 1.00 52.56 101 PRO A O 1
ATOM 824 N N . ASN A 1 102 ? -1.805 5.599 0.677 1.00 52.72 102 ASN A N 1
ATOM 825 C CA . ASN A 1 102 ? -3.021 4.809 0.460 1.00 52.72 102 ASN A CA 1
ATOM 826 C C . ASN A 1 102 ? -2.776 3.299 0.567 1.00 52.72 102 ASN A C 1
ATOM 828 O O . ASN A 1 102 ? -3.727 2.518 0.564 1.00 52.72 102 ASN A O 1
ATOM 832 N N . LYS A 1 103 ? -1.512 2.863 0.661 1.00 58.75 103 LYS A N 1
ATOM 833 C CA . LYS A 1 103 ? -1.166 1.472 0.942 1.00 58.75 103 LYS A CA 1
ATOM 834 C C . LYS A 1 103 ? -1.034 1.293 2.449 1.00 58.75 103 LYS A C 1
ATOM 836 O O . LYS A 1 103 ? 0.038 1.031 2.981 1.00 58.75 103 LYS A O 1
ATOM 841 N N . THR A 1 104 ? -2.149 1.466 3.144 1.00 53.59 104 THR A N 1
ATOM 842 C CA . THR A 1 104 ? -2.251 1.201 4.574 1.00 53.59 104 THR A CA 1
ATOM 843 C C . THR A 1 104 ? -1.728 -0.205 4.853 1.00 53.59 104 THR A C 1
ATOM 845 O O . THR A 1 104 ? -2.251 -1.191 4.333 1.00 53.59 104 THR A O 1
ATOM 848 N N . PHE A 1 105 ? -0.688 -0.324 5.676 1.00 60.25 105 PHE A N 1
ATOM 849 C CA . PHE A 1 105 ? -0.108 -1.603 6.100 1.00 60.25 105 PHE A CA 1
ATOM 850 C C . PHE A 1 105 ? -1.006 -2.365 7.077 1.00 60.25 105 PHE A C 1
ATOM 852 O O . PHE A 1 105 ? -0.510 -3.067 7.960 1.00 60.25 105 PHE A O 1
ATOM 859 N N . SER A 1 106 ? -2.327 -2.243 6.927 1.00 58.62 106 SER A N 1
ATOM 860 C CA . SER A 1 106 ? -3.296 -2.863 7.821 1.00 58.62 106 SER A CA 1
ATOM 861 C C . SER A 1 106 ? -3.070 -4.362 7.927 1.00 58.62 106 SER A C 1
ATOM 863 O O . SER A 1 106 ? -3.060 -4.908 9.025 1.00 58.62 106 SER A O 1
ATOM 865 N N . TYR A 1 107 ? -2.692 -5.001 6.816 1.00 64.19 107 TYR A N 1
ATOM 866 C CA . TYR A 1 107 ? -2.328 -6.415 6.781 1.00 64.19 107 TYR A CA 1
ATOM 867 C C . TYR A 1 107 ? -1.107 -6.804 7.629 1.00 64.19 107 TYR A C 1
ATOM 869 O O . TYR A 1 107 ? -1.068 -7.929 8.126 1.00 64.19 107 TYR A O 1
ATOM 877 N N . LEU A 1 108 ? -0.128 -5.915 7.828 1.00 73.62 108 LEU A N 1
ATOM 878 C CA . LEU A 1 108 ? 1.062 -6.199 8.646 1.00 73.62 108 LEU A CA 1
ATOM 879 C C . LEU A 1 108 ? 0.815 -5.988 10.141 1.00 73.62 108 LEU A C 1
ATOM 881 O O . LEU A 1 108 ? 1.508 -6.578 10.974 1.00 73.62 108 LEU A O 1
ATOM 885 N N . CYS A 1 109 ? -0.158 -5.150 10.496 1.00 84.94 109 CYS A N 1
ATOM 886 C CA . CYS A 1 109 ? -0.423 -4.784 11.878 1.00 84.94 109 CYS A CA 1
ATOM 887 C C . CYS A 1 109 ? -1.911 -4.842 12.204 1.00 84.94 109 CYS A C 1
ATOM 889 O O . CYS A 1 109 ? -2.513 -3.829 12.516 1.00 84.94 109 CYS A O 1
ATOM 891 N N . HIS A 1 110 ? -2.495 -6.039 12.199 1.00 90.88 110 HIS A N 1
ATOM 892 C CA . HIS A 1 110 ? -3.813 -6.241 12.799 1.00 90.88 110 HIS A CA 1
ATOM 893 C C . HIS A 1 110 ? -3.707 -6.479 14.306 1.00 90.88 110 HIS A C 1
ATOM 895 O O . HIS A 1 110 ? -2.813 -7.209 14.753 1.00 90.88 110 HIS A O 1
ATOM 901 N N . GLN A 1 111 ? -4.635 -5.914 15.076 1.00 94.75 111 GLN A N 1
ATOM 902 C CA . GLN A 1 111 ? -4.847 -6.244 16.480 1.00 94.75 111 GLN A CA 1
ATOM 903 C C . GLN A 1 111 ? -5.214 -7.730 16.583 1.00 94.75 111 GLN A C 1
ATOM 905 O O . GLN A 1 111 ? -6.175 -8.193 15.962 1.00 94.75 111 GLN A O 1
ATOM 910 N N . LYS A 1 112 ? -4.453 -8.505 17.355 1.00 93.62 112 LYS A N 1
ATOM 911 C CA . LYS A 1 112 ? -4.711 -9.938 17.560 1.00 93.62 112 LYS A CA 1
ATOM 912 C C . LYS A 1 112 ? -5.917 -10.140 18.495 1.00 93.62 112 LYS A C 1
ATOM 914 O O . LYS A 1 112 ? -6.247 -9.245 19.276 1.00 93.62 112 LYS A O 1
ATOM 919 N N . PRO A 1 113 ? -6.570 -11.318 18.472 1.00 92.94 113 PRO A N 1
ATOM 920 C CA . PRO A 1 113 ? -7.619 -11.633 19.438 1.00 92.94 113 PRO A CA 1
ATOM 921 C C . PRO A 1 113 ? -7.111 -11.479 20.878 1.00 92.94 113 PRO A C 1
ATOM 923 O O . PRO A 1 113 ? -6.076 -12.048 21.223 1.00 92.94 113 PRO A O 1
ATOM 926 N N . ASN A 1 114 ? -7.849 -10.733 21.704 1.00 87.94 114 ASN A N 1
ATOM 927 C CA . ASN A 1 114 ? -7.523 -10.434 23.107 1.00 87.94 114 ASN A CA 1
ATOM 928 C C . ASN A 1 114 ? -6.194 -9.674 23.331 1.00 87.94 114 ASN A C 1
ATOM 930 O O . ASN A 1 114 ? -5.696 -9.650 24.454 1.00 87.94 114 ASN A O 1
ATOM 934 N N . GLU A 1 115 ? -5.605 -9.064 22.295 1.00 94.56 115 GLU A N 1
ATOM 935 C CA . GLU A 1 115 ? -4.437 -8.183 22.445 1.00 94.56 115 GLU A CA 1
ATOM 936 C C . GLU A 1 115 ? -4.862 -6.849 23.061 1.00 94.56 115 GLU A C 1
ATOM 938 O O . GLU A 1 115 ? -5.814 -6.216 22.585 1.00 94.56 115 GLU A O 1
ATOM 943 N N . SER A 1 116 ? -4.142 -6.434 24.105 1.00 94.88 116 SER A N 1
ATOM 944 C CA . SER A 1 116 ? -4.400 -5.179 24.805 1.00 94.88 116 SER A CA 1
ATOM 945 C C . SER A 1 116 ? -4.062 -3.965 23.934 1.00 94.88 116 SER A C 1
ATOM 947 O O . SER A 1 116 ? -3.210 -4.041 23.042 1.00 94.88 116 SER A O 1
ATOM 949 N N . MET A 1 117 ? -4.671 -2.810 24.209 1.00 94.06 117 MET A N 1
ATOM 950 C CA . MET A 1 117 ? -4.284 -1.551 23.558 1.00 94.06 117 MET A CA 1
ATOM 951 C C . MET A 1 117 ? -2.848 -1.163 23.913 1.00 94.06 117 MET A C 1
ATOM 953 O O . MET A 1 117 ? -2.134 -0.645 23.054 1.00 94.06 117 MET A O 1
ATOM 957 N N . THR A 1 118 ? -2.395 -1.484 25.131 1.00 90.94 118 THR A N 1
ATOM 958 C CA . THR A 1 118 ? -1.005 -1.271 25.561 1.00 90.94 118 THR A CA 1
ATOM 959 C C . THR A 1 118 ? 0.021 -2.073 24.760 1.00 90.94 118 THR A C 1
ATOM 961 O O . THR A 1 118 ? 1.152 -1.614 24.630 1.00 90.94 118 THR A O 1
ATOM 964 N N . ASP A 1 119 ? -0.361 -3.212 24.175 1.00 93.19 119 ASP A N 1
ATOM 965 C CA . ASP A 1 119 ? 0.519 -4.014 23.310 1.00 93.19 119 ASP A CA 1
ATOM 966 C C . ASP A 1 119 ? 0.357 -3.652 21.824 1.00 93.19 119 ASP A C 1
ATOM 968 O O . ASP A 1 119 ? 1.337 -3.545 21.080 1.00 93.19 119 ASP A O 1
ATOM 972 N N . PHE A 1 120 ? -0.884 -3.434 21.377 1.00 95.12 120 PHE A N 1
ATOM 973 C CA . PHE A 1 120 ? -1.198 -3.161 19.975 1.00 95.12 120 PHE A CA 1
ATOM 974 C C . PHE A 1 120 ? -0.738 -1.766 19.516 1.00 95.12 120 PHE A C 1
ATOM 976 O O . PHE A 1 120 ? -0.094 -1.645 18.469 1.00 95.12 120 PHE A O 1
ATOM 983 N N . LEU A 1 121 ? -1.039 -0.709 20.282 1.00 91.56 121 LEU A N 1
ATOM 984 C CA . LEU A 1 121 ? -0.786 0.678 19.866 1.00 91.56 121 LEU A CA 1
ATOM 985 C C . LEU A 1 121 ? 0.707 0.987 19.654 1.00 91.56 121 LEU A C 1
ATOM 987 O O . LEU A 1 121 ? 1.021 1.624 18.644 1.00 91.56 121 LEU A O 1
ATOM 991 N N . PRO A 1 122 ? 1.650 0.526 20.505 1.00 90.00 122 PRO A N 1
ATOM 992 C CA . PRO A 1 122 ? 3.077 0.716 20.246 1.00 90.00 122 PRO A CA 1
ATOM 993 C C . PRO A 1 122 ? 3.551 0.006 18.977 1.00 90.00 122 PRO A C 1
ATOM 995 O O . PRO A 1 122 ? 4.327 0.581 18.215 1.00 90.00 122 PRO A O 1
ATOM 998 N N . ARG A 1 123 ? 3.051 -1.210 18.709 1.00 90.06 123 ARG A N 1
ATOM 999 C CA . ARG A 1 123 ? 3.386 -1.971 17.495 1.00 90.06 123 ARG A CA 1
ATOM 1000 C C . ARG A 1 123 ? 2.893 -1.261 16.235 1.00 90.06 123 ARG A C 1
ATOM 1002 O O . ARG A 1 123 ? 3.634 -1.173 15.257 1.00 90.06 123 ARG A O 1
ATOM 1009 N N . TYR A 1 124 ? 1.675 -0.723 16.269 1.00 87.62 124 TYR A N 1
ATOM 1010 C CA . TYR A 1 124 ? 1.135 0.089 15.179 1.00 87.62 124 TYR A CA 1
ATOM 1011 C C . TYR A 1 124 ? 1.938 1.383 14.988 1.00 87.62 124 TYR A C 1
ATOM 1013 O O . TYR A 1 124 ? 2.330 1.701 13.866 1.00 87.62 124 TYR A O 1
ATOM 1021 N N . LYS A 1 125 ? 2.249 2.102 16.077 1.00 84.56 125 LYS A N 1
ATOM 1022 C CA . LYS A 1 125 ? 3.037 3.343 16.024 1.00 84.56 125 LYS A CA 1
ATOM 1023 C C . LYS A 1 125 ? 4.435 3.108 15.452 1.00 84.56 125 LYS A C 1
ATOM 1025 O O . LYS A 1 125 ? 4.874 3.868 14.598 1.00 84.56 125 LYS A O 1
ATOM 1030 N N . GLN A 1 126 ? 5.109 2.036 15.870 1.00 83.31 126 GLN A N 1
ATOM 1031 C CA . GLN A 1 126 ? 6.422 1.661 15.342 1.00 83.31 126 GLN A CA 1
ATOM 1032 C C . GLN A 1 126 ? 6.377 1.430 13.827 1.00 83.31 126 GLN A C 1
ATOM 1034 O O . GLN A 1 126 ? 7.271 1.884 13.117 1.00 83.31 126 GLN A O 1
ATOM 1039 N N . LEU A 1 127 ? 5.336 0.753 13.331 1.00 79.44 127 LEU A N 1
ATOM 1040 C CA . LEU A 1 127 ? 5.137 0.570 11.897 1.00 79.44 127 LEU A CA 1
ATOM 1041 C C . LEU A 1 127 ? 4.921 1.921 11.204 1.00 79.44 127 LEU A C 1
ATOM 1043 O O . LEU A 1 127 ? 5.656 2.237 10.276 1.00 79.44 127 LEU A O 1
ATOM 1047 N N . MET A 1 128 ? 3.992 2.750 11.680 1.00 75.31 128 MET A N 1
ATOM 1048 C CA . MET A 1 128 ? 3.711 4.051 11.057 1.00 75.31 128 MET A CA 1
ATOM 1049 C C . MET A 1 128 ? 4.943 4.963 11.011 1.00 75.31 128 MET A C 1
ATOM 1051 O O . MET A 1 128 ? 5.229 5.518 9.955 1.00 75.31 128 MET A O 1
ATOM 1055 N N . ASN A 1 129 ? 5.729 5.028 12.088 1.00 75.25 129 ASN A N 1
ATOM 1056 C CA . ASN A 1 129 ? 6.973 5.806 12.143 1.00 75.25 129 ASN A CA 1
ATOM 1057 C C . ASN A 1 129 ? 8.064 5.284 11.190 1.00 75.25 129 ASN A C 1
ATOM 1059 O O . ASN A 1 129 ? 8.975 6.021 10.835 1.00 75.25 129 ASN A O 1
ATOM 1063 N N . SER A 1 130 ? 8.006 4.013 10.776 1.00 69.81 130 SER A N 1
ATOM 1064 C CA . SER A 1 130 ? 8.949 3.463 9.788 1.00 69.81 130 SER A CA 1
ATOM 1065 C C . SER A 1 130 ? 8.614 3.851 8.343 1.00 69.81 130 SER A C 1
ATOM 1067 O O . SER A 1 130 ? 9.406 3.599 7.437 1.00 69.81 130 SER A O 1
ATOM 1069 N N . ILE A 1 131 ? 7.430 4.428 8.127 1.00 63.19 131 ILE A N 1
ATOM 1070 C CA . ILE A 1 131 ? 6.840 4.666 6.805 1.00 63.19 131 ILE A CA 1
ATOM 1071 C C . ILE A 1 131 ? 6.553 6.155 6.581 1.00 63.19 131 ILE A C 1
ATOM 1073 O O . ILE A 1 131 ? 6.691 6.645 5.461 1.00 63.19 131 ILE A O 1
ATOM 1077 N N . HIS A 1 132 ? 6.145 6.868 7.628 1.00 62.31 132 HIS A N 1
ATOM 1078 C CA . HIS A 1 132 ? 5.733 8.265 7.585 1.00 62.31 132 HIS A CA 1
ATOM 1079 C C . HIS A 1 132 ? 6.576 9.102 8.552 1.00 62.31 132 HIS A C 1
ATOM 1081 O O . HIS A 1 132 ? 6.861 8.652 9.661 1.00 62.31 132 HIS A O 1
ATOM 1087 N N . ASP A 1 133 ? 6.904 10.338 8.164 1.00 54.72 133 ASP A N 1
ATOM 1088 C CA . ASP A 1 133 ? 7.304 11.366 9.130 1.00 54.72 133 ASP A CA 1
ATOM 1089 C C . ASP A 1 133 ? 6.100 11.680 10.036 1.00 54.72 133 ASP A C 1
ATOM 1091 O O . ASP A 1 133 ? 4.969 11.789 9.550 1.00 54.72 133 ASP A O 1
ATOM 1095 N N . GLU A 1 134 ? 6.346 11.774 11.348 1.00 49.56 134 GLU A N 1
ATOM 1096 C CA . GLU A 1 134 ? 5.388 11.598 12.461 1.00 49.56 134 GLU A CA 1
ATOM 1097 C C . GLU A 1 134 ? 4.104 12.466 12.441 1.00 49.56 134 GLU A C 1
ATOM 1099 O O . GLU A 1 134 ? 3.198 12.204 13.233 1.0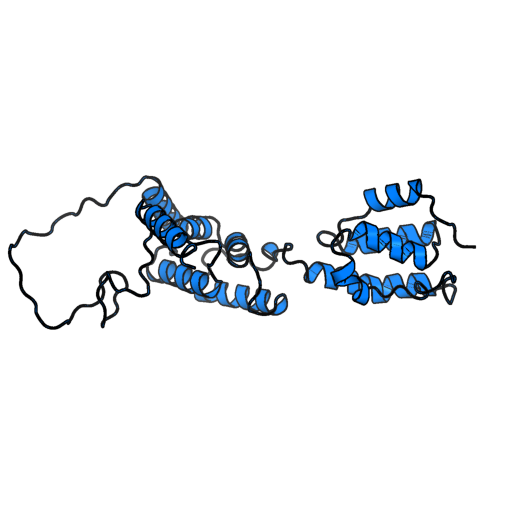0 49.56 134 GLU A O 1
ATOM 1104 N N . ASP A 1 135 ? 3.952 13.425 11.520 1.00 44.62 135 ASP A N 1
ATOM 1105 C CA . ASP A 1 135 ? 2.939 14.486 11.610 1.00 44.62 135 ASP A CA 1
ATOM 1106 C C . ASP A 1 135 ? 1.937 14.595 10.437 1.00 44.62 135 ASP A C 1
ATOM 1108 O O . ASP A 1 135 ? 1.003 15.393 10.522 1.00 44.62 135 ASP A O 1
ATOM 1112 N N . VAL A 1 136 ? 2.064 13.831 9.337 1.00 50.44 136 VAL A N 1
ATOM 1113 C CA . VAL A 1 136 ? 1.346 14.175 8.077 1.00 50.44 136 VAL A CA 1
ATOM 1114 C C . VAL A 1 136 ? 0.603 13.013 7.408 1.00 50.44 136 VAL A C 1
ATOM 1116 O O . VAL A 1 136 ? 0.688 12.814 6.197 1.00 50.44 136 VAL A O 1
ATOM 1119 N N . THR A 1 137 ? -0.193 12.243 8.150 1.00 55.41 137 THR A N 1
ATOM 1120 C CA . THR A 1 137 ? -1.159 11.325 7.512 1.00 55.41 137 THR A CA 1
ATOM 1121 C C . THR A 1 137 ? -2.596 11.809 7.713 1.00 55.41 137 THR A C 1
ATOM 1123 O O . THR A 1 137 ? -3.181 11.547 8.761 1.00 55.41 137 THR A O 1
ATOM 1126 N N . PRO A 1 138 ? -3.219 12.442 6.691 1.00 54.91 138 PRO A N 1
ATOM 1127 C CA . PRO A 1 138 ? -4.637 12.827 6.716 1.00 54.91 138 PRO A CA 1
ATOM 1128 C C . PRO A 1 138 ? -5.595 11.670 7.052 1.00 54.91 138 PRO A C 1
ATOM 1130 O O . PRO A 1 138 ? -6.724 11.901 7.461 1.00 54.91 138 PRO A O 1
ATOM 1133 N N . ASN A 1 139 ? -5.130 10.422 6.913 1.00 67.38 139 ASN A N 1
ATOM 1134 C CA . ASN A 1 139 ? -5.904 9.200 7.121 1.00 67.38 139 ASN A CA 1
ATOM 1135 C C . ASN A 1 139 ? -5.395 8.337 8.294 1.00 67.38 139 ASN A C 1
ATOM 1137 O O . ASN A 1 139 ? -5.732 7.157 8.365 1.00 67.38 139 ASN A O 1
ATOM 1141 N N . ALA A 1 140 ? -4.590 8.878 9.219 1.00 71.75 140 ALA A N 1
ATOM 1142 C CA . ALA A 1 140 ? -3.970 8.107 10.310 1.00 71.75 140 ALA A CA 1
ATOM 1143 C C . ALA A 1 140 ? -4.978 7.288 11.139 1.00 71.75 140 ALA A C 1
ATOM 1145 O O . ALA A 1 140 ? -4.702 6.148 11.520 1.00 71.75 140 ALA A O 1
ATOM 1146 N N . VAL A 1 141 ? -6.153 7.866 11.407 1.00 77.38 141 VAL A N 1
ATOM 1147 C CA . VAL A 1 141 ? -7.202 7.235 12.221 1.00 77.38 141 VAL A CA 1
ATOM 1148 C C . VAL A 1 141 ? -7.972 6.186 11.422 1.00 77.38 141 VAL A C 1
ATOM 1150 O O . VAL A 1 141 ? -8.248 5.113 11.950 1.00 77.38 141 VAL A O 1
ATOM 1153 N N . LEU A 1 142 ? -8.256 6.442 10.140 1.00 78.44 142 LEU A N 1
ATOM 1154 C CA . LEU A 1 142 ? -8.841 5.440 9.240 1.00 78.44 142 LEU A CA 1
ATOM 1155 C C . LEU A 1 142 ? -7.916 4.225 9.112 1.00 78.44 142 LEU A C 1
ATOM 1157 O O . LEU A 1 142 ? -8.358 3.083 9.229 1.00 78.44 142 LEU A O 1
ATOM 1161 N N . ASN A 1 143 ? -6.617 4.477 8.968 1.00 79.81 143 ASN A N 1
ATOM 1162 C CA . ASN A 1 143 ? -5.600 3.439 8.916 1.00 79.81 143 ASN A CA 1
ATOM 1163 C C . ASN A 1 143 ? -5.562 2.613 10.206 1.00 79.81 143 ASN A C 1
ATOM 1165 O O . ASN A 1 143 ? -5.537 1.385 10.143 1.00 79.81 143 ASN A O 1
ATOM 1169 N N . LEU A 1 144 ? -5.638 3.272 11.366 1.00 85.19 144 LEU A N 1
ATOM 1170 C CA . LEU A 1 144 ? -5.710 2.604 12.663 1.00 85.19 144 LEU A CA 1
ATOM 1171 C C . LEU A 1 144 ? -6.975 1.746 12.780 1.00 85.19 144 LEU A C 1
ATOM 1173 O O . LEU A 1 144 ? -6.895 0.606 13.224 1.00 85.19 144 LEU A O 1
ATOM 1177 N N . MET A 1 145 ? -8.133 2.249 12.346 1.00 85.94 145 MET A N 1
ATOM 1178 C CA . MET A 1 145 ? -9.385 1.488 12.380 1.00 85.94 145 MET A CA 1
ATOM 1179 C C . MET A 1 145 ? -9.337 0.222 11.538 1.00 85.94 145 MET A C 1
ATOM 1181 O O . MET A 1 145 ? -9.785 -0.821 12.001 1.00 85.94 145 MET A O 1
ATOM 1185 N N . MET A 1 146 ? -8.752 0.294 10.340 1.00 84.38 146 MET A N 1
ATOM 1186 C CA . MET A 1 146 ? -8.559 -0.879 9.480 1.00 84.38 146 MET A CA 1
ATOM 1187 C C . MET A 1 146 ? -7.644 -1.941 10.110 1.00 84.38 146 MET A C 1
ATOM 1189 O O . MET A 1 146 ? -7.605 -3.072 9.637 1.00 84.38 146 MET A O 1
ATOM 1193 N N . CYS A 1 147 ? -6.886 -1.571 11.142 1.00 89.56 147 CYS A N 1
ATOM 1194 C CA . CYS A 1 147 ? -5.982 -2.450 11.872 1.00 89.56 147 CYS A CA 1
ATOM 1195 C C . CYS A 1 147 ? -6.598 -3.022 13.157 1.00 89.56 147 CYS A C 1
ATOM 1197 O O . CYS A 1 147 ? -6.077 -3.995 13.698 1.00 89.56 147 CYS A O 1
ATOM 1199 N N . LEU A 1 148 ? -7.665 -2.422 13.685 1.00 93.06 148 LEU A N 1
ATOM 1200 C CA . LEU A 1 148 ? -8.317 -2.877 14.912 1.00 93.06 148 LEU A CA 1
ATOM 1201 C C . LEU A 1 148 ? -9.159 -4.134 14.660 1.00 93.06 148 LEU A C 1
ATOM 1203 O O . LEU A 1 148 ? -9.566 -4.423 13.539 1.00 93.06 148 LEU A O 1
ATOM 1207 N N . GLN A 1 149 ? -9.465 -4.875 15.726 1.00 94.44 149 GLN A N 1
ATOM 1208 C CA . GLN A 1 149 ? -10.522 -5.885 15.670 1.00 94.44 149 GLN A CA 1
ATOM 1209 C C . GLN A 1 149 ? -11.867 -5.212 15.352 1.00 94.44 149 GLN A C 1
ATOM 1211 O O . GLN A 1 149 ? -12.177 -4.175 15.938 1.00 94.44 149 GLN A O 1
ATOM 1216 N N . ASP A 1 150 ? -12.705 -5.842 14.522 1.00 93.75 150 ASP A N 1
ATOM 1217 C CA . ASP A 1 150 ? -13.962 -5.252 14.020 1.00 93.75 150 ASP A CA 1
ATOM 1218 C C . ASP A 1 150 ? -14.833 -4.629 15.125 1.00 93.75 150 ASP A C 1
ATOM 1220 O O . ASP A 1 150 ? -15.258 -3.483 15.034 1.00 93.75 150 ASP A O 1
ATOM 1224 N N . HIS A 1 151 ? -15.040 -5.364 16.221 1.00 93.75 151 HIS A N 1
ATOM 1225 C CA . HIS A 1 151 ? -15.852 -4.917 17.358 1.00 93.75 151 HIS A CA 1
ATOM 1226 C C . HIS A 1 151 ? -15.236 -3.728 18.114 1.00 93.75 151 HIS A C 1
ATOM 1228 O O . HIS A 1 151 ? -15.962 -2.908 18.675 1.00 93.75 151 HIS A O 1
ATOM 1234 N N . VAL A 1 152 ? -13.903 -3.628 18.141 1.00 95.62 152 VAL A N 1
ATOM 1235 C CA . VAL A 1 152 ? -13.181 -2.504 18.751 1.00 95.62 152 VAL A CA 1
ATOM 1236 C C . VAL A 1 152 ? -13.284 -1.279 17.850 1.00 95.62 152 VAL A C 1
ATOM 1238 O O . VAL A 1 152 ? -13.586 -0.196 18.348 1.00 95.62 152 VAL A O 1
ATOM 1241 N N . ALA A 1 153 ? -13.095 -1.452 16.537 1.00 92.56 153 ALA A N 1
ATOM 1242 C CA . ALA A 1 153 ? -13.262 -0.389 15.549 1.00 92.56 153 ALA A CA 1
ATOM 1243 C C . ALA A 1 153 ? -14.692 0.176 15.564 1.00 92.56 153 ALA A C 1
ATOM 1245 O O . ALA A 1 153 ? -14.868 1.392 15.576 1.00 92.56 153 ALA A O 1
ATOM 1246 N N . GLU A 1 154 ? -15.701 -0.696 15.641 1.00 90.25 154 GLU A N 1
ATOM 1247 C CA . GLU A 1 154 ? -17.114 -0.313 15.698 1.00 90.25 154 GLU A CA 1
ATOM 1248 C C . GLU A 1 154 ? -17.435 0.487 16.968 1.00 90.25 154 GLU A C 1
ATOM 1250 O O . GLU A 1 154 ? -18.013 1.572 16.889 1.00 90.25 154 GLU A O 1
ATOM 1255 N N . LEU A 1 155 ? -16.992 0.019 18.144 1.00 87.62 155 LEU A N 1
ATOM 1256 C CA . LEU A 1 155 ? -17.161 0.787 19.379 1.00 87.62 155 LEU A CA 1
ATOM 1257 C C . LEU A 1 155 ? -16.416 2.124 19.311 1.00 87.62 155 LEU A C 1
ATOM 1259 O O . LEU A 1 155 ? -16.956 3.143 19.735 1.00 87.62 155 LEU A O 1
ATOM 1263 N N . PHE A 1 156 ? -15.191 2.131 18.785 1.00 89.00 156 PHE A N 1
ATOM 1264 C CA . PHE A 1 156 ? -14.375 3.333 18.650 1.00 89.00 156 PHE A CA 1
ATOM 1265 C C . PHE A 1 156 ? -15.035 4.371 17.734 1.00 89.00 156 PHE A C 1
ATOM 1267 O O . PHE A 1 156 ? -15.099 5.543 18.102 1.00 89.00 156 PHE A O 1
ATOM 1274 N N . GLN A 1 157 ? -15.622 3.953 16.611 1.00 84.62 157 GLN A N 1
ATOM 1275 C CA . GLN A 1 157 ? -16.370 4.832 15.709 1.00 84.62 157 GLN A CA 1
ATOM 1276 C C . GLN A 1 157 ? -17.540 5.530 16.413 1.00 84.62 157 GLN A C 1
ATOM 1278 O O . GLN A 1 157 ? -17.810 6.705 16.159 1.00 84.62 157 GLN A O 1
ATOM 1283 N N . LEU A 1 158 ? -18.195 4.837 17.347 1.00 81.00 158 LEU A N 1
ATOM 1284 C CA . LEU A 1 158 ? -19.291 5.392 18.136 1.00 81.00 158 LEU A CA 1
ATOM 1285 C C . LEU A 1 158 ? -18.824 6.388 19.200 1.00 81.00 158 LEU A C 1
ATOM 1287 O O . LEU A 1 158 ? -19.671 6.982 19.851 1.00 81.00 158 LEU A O 1
ATOM 1291 N N . THR A 1 159 ? -17.519 6.615 19.390 1.00 72.44 159 THR A N 1
ATOM 1292 C CA . THR A 1 159 ? -17.000 7.484 20.460 1.00 72.44 159 THR A CA 1
ATOM 1293 C C . THR A 1 159 ? -16.914 8.981 20.147 1.00 72.44 159 THR A C 1
ATOM 1295 O O . THR A 1 159 ? -16.319 9.714 20.939 1.00 72.44 159 THR A O 1
ATOM 1298 N N . TYR A 1 160 ? -17.553 9.432 19.061 1.00 63.03 160 TYR A N 1
ATOM 1299 C CA . TYR A 1 160 ? -17.583 10.825 18.593 1.00 63.03 160 TYR A CA 1
ATOM 1300 C C . TYR A 1 160 ? -16.182 11.383 18.298 1.00 63.03 160 TYR A C 1
ATOM 1302 O O . TYR A 1 160 ? -15.556 12.079 19.098 1.00 63.03 160 TYR A O 1
ATOM 1310 N N . ILE A 1 161 ? -15.691 11.028 17.114 1.00 65.81 161 ILE A N 1
ATOM 1311 C CA . ILE A 1 161 ? -14.377 11.386 16.588 1.00 65.81 161 ILE A CA 1
ATOM 1312 C C . ILE A 1 161 ? -14.574 12.466 15.522 1.00 65.81 161 ILE A C 1
ATOM 1314 O O . ILE A 1 161 ? -15.349 12.267 14.586 1.00 65.81 161 ILE A O 1
ATOM 1318 N N . ASP A 1 162 ? -13.873 13.593 15.642 1.00 70.19 162 ASP A N 1
ATOM 1319 C CA . ASP A 1 162 ? -13.788 14.576 14.556 1.00 70.19 162 ASP A CA 1
ATOM 1320 C C . ASP A 1 162 ? -12.749 14.118 13.525 1.00 70.19 162 ASP A C 1
ATOM 1322 O O . ASP A 1 162 ? -11.579 14.480 13.601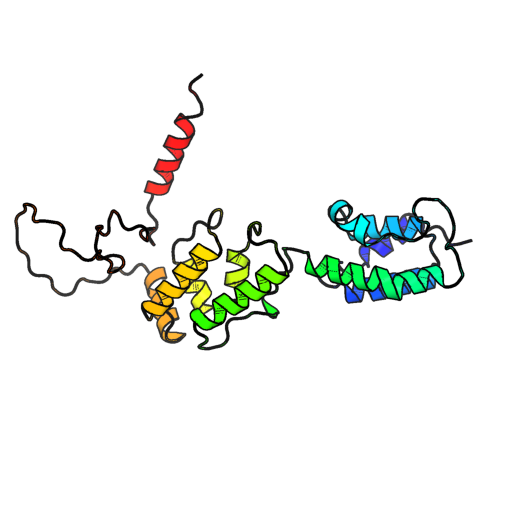 1.00 70.19 162 ASP A O 1
ATOM 1326 N N . TRP A 1 163 ? -13.178 13.295 12.569 1.00 66.25 163 TRP A N 1
ATOM 1327 C CA . TRP A 1 163 ? -12.317 12.614 11.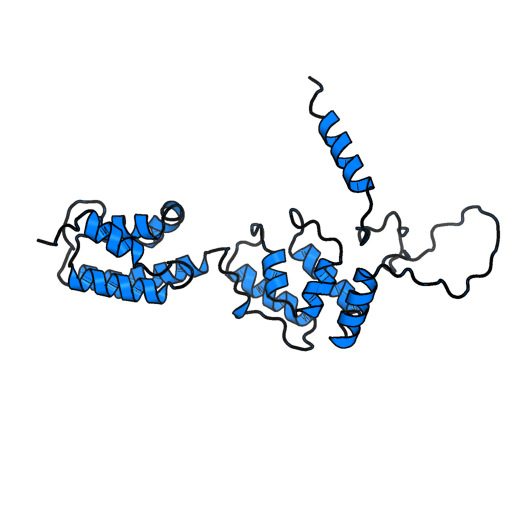592 1.00 66.25 163 TRP A CA 1
ATOM 1328 C C . TRP A 1 163 ? -11.349 13.518 10.822 1.00 66.25 163 TRP A C 1
ATOM 1330 O O . TRP A 1 163 ? -10.337 13.019 10.337 1.00 66.25 163 TRP A O 1
ATOM 1340 N N . PHE A 1 164 ? -11.631 14.817 10.716 1.00 65.81 164 PHE A N 1
ATOM 1341 C CA . PHE A 1 164 ? -10.784 15.759 9.985 1.00 65.81 164 PHE A CA 1
ATOM 1342 C C . PHE A 1 164 ? -9.640 16.333 10.826 1.00 65.81 164 PHE A C 1
ATOM 1344 O O . PHE A 1 164 ? -8.625 16.737 10.263 1.00 65.81 164 PHE A O 1
ATOM 1351 N N . SER A 1 165 ? -9.783 16.367 12.154 1.00 69.44 165 SER A N 1
ATOM 1352 C CA . SER A 1 165 ? -8.783 16.932 13.071 1.00 69.44 165 SER A CA 1
ATOM 1353 C C . SER A 1 165 ? -8.222 15.916 14.073 1.00 69.44 165 SER A C 1
ATOM 1355 O O . SER A 1 165 ? -7.289 16.228 14.817 1.00 69.44 165 SER A O 1
ATOM 1357 N N . TYR A 1 166 ? -8.764 14.694 14.098 1.00 71.75 166 TYR A N 1
ATOM 1358 C CA . TYR A 1 166 ? -8.380 13.676 15.067 1.00 71.75 166 TYR A CA 1
ATOM 1359 C C . TYR A 1 166 ? -7.012 13.069 14.751 1.00 71.75 166 TYR A C 1
ATOM 1361 O O . TYR A 1 166 ? -6.772 12.495 13.691 1.00 71.75 166 TYR A O 1
ATOM 1369 N N . THR A 1 167 ? -6.114 13.153 15.722 1.00 76.88 167 THR A N 1
ATOM 1370 C CA . THR A 1 167 ? -4.742 12.647 15.644 1.00 76.88 167 THR A CA 1
ATOM 1371 C C . THR A 1 167 ? -4.637 11.202 16.132 1.00 76.88 167 THR A C 1
ATOM 1373 O O . THR A 1 167 ? -5.474 10.711 16.897 1.00 76.88 167 THR A O 1
ATOM 1376 N N . PHE A 1 168 ? -3.539 10.527 15.772 1.00 81.31 168 PHE A N 1
ATOM 1377 C CA . PHE A 1 168 ? -3.215 9.206 16.321 1.00 81.31 168 PHE A CA 1
ATOM 1378 C C . PHE A 1 168 ? -3.147 9.213 17.856 1.00 81.31 168 PHE A C 1
ATOM 1380 O O . PHE A 1 168 ? -3.694 8.321 18.495 1.00 81.31 168 PHE A O 1
ATOM 1387 N N . ASN A 1 169 ? -2.523 10.228 18.465 1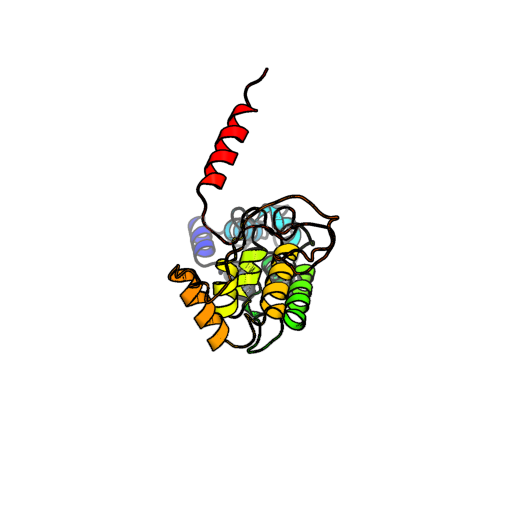.00 80.12 169 ASN A N 1
ATOM 1388 C CA . ASN A 1 169 ? -2.399 10.306 19.924 1.00 80.12 169 ASN A CA 1
ATOM 1389 C C . ASN A 1 169 ? -3.772 10.424 20.607 1.00 80.12 169 ASN A C 1
ATOM 1391 O O . ASN A 1 169 ? -4.005 9.782 21.630 1.00 80.12 169 ASN A O 1
ATOM 1395 N N . GLN A 1 170 ? -4.702 11.191 20.027 1.00 82.00 170 GLN A N 1
ATOM 1396 C CA . GLN A 1 170 ? -6.082 11.265 20.521 1.00 82.00 170 GLN A CA 1
ATOM 1397 C C . GLN A 1 170 ? -6.793 9.910 20.395 1.00 82.00 170 GLN A C 1
ATOM 1399 O O . GLN A 1 170 ? -7.434 9.472 21.351 1.00 82.00 170 GLN A O 1
ATOM 1404 N N . ALA A 1 171 ? -6.616 9.208 19.271 1.00 84.94 171 ALA A N 1
ATOM 1405 C CA . ALA A 1 171 ? -7.151 7.861 19.074 1.00 84.94 171 ALA A CA 1
ATOM 1406 C C . ALA A 1 171 ? -6.583 6.838 20.067 1.00 84.94 171 ALA A C 1
ATOM 1408 O O . ALA A 1 171 ? -7.347 6.103 20.692 1.00 84.94 171 ALA A O 1
ATOM 1409 N N . ALA A 1 172 ? -5.266 6.838 20.277 1.00 86.00 172 ALA A N 1
ATOM 1410 C CA . ALA A 1 172 ? -4.580 5.968 21.226 1.00 86.00 172 ALA A CA 1
ATOM 1411 C C . ALA A 1 172 ? -5.109 6.166 22.655 1.00 86.00 172 ALA A C 1
ATOM 1413 O O . ALA A 1 172 ? -5.569 5.214 23.286 1.00 86.00 172 ALA A O 1
ATOM 1414 N N . VAL A 1 173 ? -5.154 7.418 23.130 1.00 82.25 173 VAL A N 1
ATOM 1415 C CA . VAL A 1 173 ? -5.710 7.757 24.451 1.00 82.25 173 VAL A CA 1
ATOM 1416 C C . VAL A 1 173 ? -7.160 7.294 24.567 1.00 82.25 173 VAL A C 1
ATOM 1418 O O . VAL A 1 173 ? -7.572 6.752 25.595 1.00 82.25 173 VAL A O 1
ATOM 1421 N N . ARG A 1 174 ? -7.958 7.488 23.515 1.00 84.75 174 ARG A N 1
ATOM 1422 C CA . ARG A 1 174 ? -9.371 7.119 23.524 1.00 84.75 174 ARG A CA 1
ATOM 1423 C C . ARG A 1 174 ? -9.576 5.611 23.636 1.00 84.75 174 ARG A C 1
ATOM 1425 O O . ARG A 1 174 ? -10.426 5.188 24.423 1.00 84.75 174 ARG A O 1
ATOM 1432 N N . LEU A 1 175 ? -8.801 4.829 22.889 1.00 90.06 175 LEU A N 1
ATOM 1433 C CA . LEU A 1 175 ? -8.816 3.368 22.922 1.00 90.06 175 LEU A CA 1
ATOM 1434 C C . LEU A 1 175 ? -8.358 2.826 24.283 1.00 90.06 175 LEU A C 1
ATOM 1436 O O . LEU A 1 175 ? -9.040 1.980 24.860 1.00 90.06 175 LEU A O 1
ATOM 1440 N N . GLU A 1 176 ? -7.289 3.379 24.861 1.00 86.75 176 GLU A N 1
ATOM 1441 C CA . GLU A 1 176 ? -6.850 3.021 26.218 1.00 86.75 176 GLU A CA 1
ATOM 1442 C C . GLU A 1 176 ? -7.916 3.319 27.283 1.00 86.75 176 GLU A C 1
ATOM 1444 O O . GLU A 1 176 ? -8.068 2.572 28.250 1.00 86.75 176 GLU A O 1
ATOM 1449 N N . VAL A 1 177 ? -8.673 4.413 27.138 1.00 83.19 177 VAL A N 1
ATOM 1450 C CA . VAL A 1 177 ? -9.781 4.729 28.054 1.00 83.19 177 VAL A CA 1
ATOM 1451 C C . VAL A 1 177 ? -10.906 3.700 27.935 1.00 83.19 177 VAL A C 1
ATOM 1453 O O . VAL A 1 177 ? -11.470 3.315 28.960 1.00 83.19 177 VAL A O 1
ATOM 1456 N N . LEU A 1 178 ? -11.239 3.243 26.722 1.00 86.00 178 LEU A N 1
ATOM 1457 C CA . LEU A 1 178 ? -12.224 2.170 26.525 1.00 86.00 178 LEU A CA 1
ATOM 1458 C C . LEU A 1 178 ? -11.756 0.865 27.185 1.00 86.00 178 LEU A C 1
ATOM 1460 O O . LEU A 1 178 ? -12.540 0.213 27.878 1.00 86.00 178 LEU A O 1
ATOM 1464 N N . GLU A 1 179 ? -10.476 0.520 27.027 1.00 88.62 179 GLU A N 1
ATOM 1465 C CA . GLU A 1 179 ? -9.867 -0.653 27.659 1.00 88.62 179 GLU A CA 1
ATOM 1466 C C . GLU A 1 179 ? -9.908 -0.566 29.189 1.00 88.62 179 GLU A C 1
ATOM 1468 O O . GLU A 1 179 ? -10.441 -1.460 29.843 1.00 88.62 179 GLU A O 1
ATOM 1473 N N . LYS A 1 180 ? -9.445 0.549 29.770 1.00 83.31 180 LYS A N 1
ATOM 1474 C CA . LYS A 1 180 ? -9.435 0.778 31.229 1.00 83.31 180 LYS A CA 1
ATOM 1475 C C . LYS A 1 180 ? -10.832 0.777 31.854 1.00 83.31 180 LYS A C 1
ATOM 1477 O O . LYS A 1 180 ? -10.972 0.478 33.035 1.00 83.31 180 LYS A O 1
ATOM 1482 N N . ARG A 1 181 ? -11.870 1.108 31.080 1.00 82.25 181 ARG A N 1
ATOM 1483 C CA . ARG A 1 181 ? -13.282 1.021 31.500 1.00 82.25 181 ARG A CA 1
ATOM 1484 C C . ARG A 1 181 ? -13.865 -0.386 31.371 1.00 82.25 181 ARG A C 1
ATOM 1486 O O . ARG A 1 181 ? -15.053 -0.578 31.623 1.00 82.25 181 ARG A O 1
ATOM 1493 N N . GLY A 1 182 ? -13.064 -1.354 30.941 1.00 84.62 182 GLY A N 1
ATOM 1494 C CA . GLY A 1 182 ? -13.502 -2.724 30.747 1.00 84.62 182 GLY A CA 1
ATOM 1495 C C . GLY A 1 182 ? -14.426 -2.903 29.543 1.00 84.62 182 GLY A C 1
ATOM 1496 O O . GLY A 1 182 ? -15.132 -3.906 29.457 1.00 84.62 182 GLY A O 1
ATOM 1497 N N . MET A 1 183 ? -14.479 -1.941 28.616 1.00 88.81 183 MET A N 1
ATOM 1498 C CA . MET A 1 183 ? -15.376 -1.997 27.452 1.00 88.81 183 MET A CA 1
ATOM 1499 C C . MET A 1 183 ? -14.824 -2.899 26.339 1.00 88.81 183 MET A C 1
ATOM 1501 O O . MET A 1 183 ? -15.575 -3.310 25.455 1.00 88.81 183 MET A O 1
ATOM 1505 N N . LEU A 1 184 ? -13.527 -3.226 26.405 1.00 92.56 184 LEU A N 1
ATOM 1506 C CA . LEU A 1 184 ? -12.801 -4.072 25.451 1.00 92.56 184 LEU A CA 1
ATOM 1507 C C . LEU A 1 184 ? -12.411 -5.449 26.033 1.00 92.56 184 LEU A C 1
ATOM 1509 O O . LEU A 1 184 ? -11.637 -6.170 25.420 1.00 92.56 184 LEU A O 1
ATOM 1513 N N . GLU A 1 185 ? -12.936 -5.833 27.207 1.00 87.44 185 GLU A N 1
ATOM 1514 C CA . GLU A 1 185 ? -12.572 -7.092 27.897 1.00 87.44 185 GLU A CA 1
ATOM 1515 C C . GLU A 1 185 ? -12.858 -8.358 27.078 1.00 87.44 185 GLU A C 1
ATOM 1517 O O . GLU A 1 185 ? -12.180 -9.370 27.229 1.00 87.44 185 GLU A O 1
ATOM 1522 N N . SER A 1 186 ? -13.910 -8.337 26.257 1.00 92.56 186 SER A N 1
ATOM 1523 C CA . SER A 1 186 ? -14.243 -9.439 25.359 1.00 92.56 186 SER A CA 1
ATOM 1524 C C . SER A 1 186 ? -15.104 -8.957 24.202 1.00 92.56 186 SER A C 1
ATOM 1526 O O . SER A 1 186 ? -15.930 -8.054 24.364 1.00 92.56 186 SER A O 1
ATOM 1528 N N . LYS A 1 187 ? -15.004 -9.653 23.065 1.00 94.06 187 LYS A N 1
ATOM 1529 C CA . LYS A 1 187 ? -15.842 -9.412 21.883 1.00 94.06 187 LYS A CA 1
ATOM 1530 C C . LYS A 1 187 ? -17.335 -9.342 22.227 1.00 94.06 187 LYS A C 1
ATOM 1532 O O . LYS A 1 187 ? -18.030 -8.444 21.762 1.00 94.06 187 LYS A O 1
ATOM 1537 N N . THR A 1 188 ? -17.827 -10.252 23.070 1.00 94.81 188 THR A N 1
ATOM 1538 C CA . THR A 1 188 ? -19.241 -10.303 23.479 1.00 94.81 188 THR A CA 1
ATOM 1539 C C . THR A 1 188 ? -19.662 -9.057 24.254 1.00 94.81 188 THR A C 1
ATOM 1541 O O . THR A 1 188 ? -20.712 -8.483 23.966 1.00 94.81 188 THR A O 1
ATOM 1544 N N . LYS A 1 189 ? -18.840 -8.612 25.215 1.00 91.25 189 LYS A N 1
ATOM 1545 C CA . LYS A 1 189 ? -19.125 -7.419 26.023 1.00 91.25 189 LYS A CA 1
ATOM 1546 C C . LYS A 1 189 ? -19.104 -6.156 25.165 1.00 91.25 189 LYS A C 1
ATOM 1548 O O . LYS A 1 189 ? -20.031 -5.355 25.248 1.00 91.25 189 LYS A O 1
ATOM 1553 N N . THR A 1 190 ? -18.101 -6.014 24.299 1.00 91.94 190 THR A N 1
ATOM 1554 C CA . THR A 1 190 ? -17.985 -4.870 23.386 1.00 91.94 190 THR A CA 1
ATOM 1555 C C . THR A 1 190 ? -19.185 -4.783 22.445 1.00 91.94 190 THR A C 1
ATOM 1557 O O . THR A 1 190 ? -19.808 -3.730 22.359 1.00 91.94 190 THR A O 1
ATOM 1560 N N . LEU A 1 191 ? -19.585 -5.894 21.819 1.00 92.25 191 LEU A N 1
ATOM 1561 C CA . LEU A 1 191 ? -20.756 -5.925 20.936 1.00 92.25 191 LEU A CA 1
ATOM 1562 C C . LEU A 1 191 ? -22.067 -5.617 21.674 1.00 92.25 191 LEU A C 1
ATOM 1564 O O . LEU A 1 191 ? -22.954 -4.984 21.107 1.00 92.25 191 LEU A O 1
ATOM 1568 N N . ALA A 1 192 ? -22.209 -6.037 22.935 1.00 88.31 192 ALA A N 1
ATOM 1569 C CA . ALA A 1 192 ? -23.376 -5.683 23.742 1.00 88.31 192 ALA A CA 1
ATOM 1570 C C . ALA A 1 192 ? -23.449 -4.169 24.007 1.00 88.31 192 ALA A C 1
ATOM 1572 O O . ALA A 1 192 ? -24.528 -3.587 23.935 1.00 88.31 192 ALA A O 1
ATOM 1573 N N . ILE A 1 193 ? -22.305 -3.526 24.266 1.00 83.06 193 ILE A N 1
ATOM 1574 C CA . ILE A 1 193 ? -22.217 -2.069 24.432 1.00 83.06 193 ILE A CA 1
ATOM 1575 C C . ILE A 1 193 ? -22.547 -1.354 23.119 1.00 83.06 193 ILE A C 1
ATOM 1577 O O . ILE A 1 193 ? -23.359 -0.435 23.123 1.00 83.06 193 ILE A O 1
ATOM 1581 N N . VAL A 1 194 ? -21.956 -1.792 22.004 1.00 83.50 194 VAL A N 1
ATOM 1582 C CA . VAL A 1 194 ? -22.225 -1.245 20.664 1.00 83.50 194 VAL A CA 1
ATOM 1583 C C . VAL A 1 194 ? -23.722 -1.259 20.363 1.00 83.50 194 VAL A C 1
ATOM 1585 O O . VAL A 1 194 ? -24.280 -0.221 20.015 1.00 83.50 194 VAL A O 1
ATOM 1588 N N . LYS A 1 195 ? -24.391 -2.398 20.587 1.00 85.94 195 LYS A N 1
ATOM 1589 C CA . LYS A 1 195 ? -25.841 -2.527 20.380 1.00 85.94 195 LYS A CA 1
ATOM 1590 C C . LYS A 1 195 ? -26.645 -1.537 21.220 1.00 85.94 195 LYS A C 1
ATOM 1592 O O . LYS A 1 195 ? -27.546 -0.909 20.681 1.00 85.94 195 LYS A O 1
ATOM 1597 N N . LYS A 1 196 ? -26.301 -1.372 22.503 1.00 81.25 196 LYS A N 1
ATOM 1598 C CA . LYS A 1 196 ? -26.961 -0.401 23.395 1.00 81.25 196 LYS A CA 1
ATOM 1599 C C . LYS A 1 196 ? -26.781 1.044 22.923 1.00 81.25 196 LYS A C 1
ATOM 1601 O O . LYS A 1 196 ? -27.721 1.827 22.942 1.00 81.25 196 LYS A O 1
ATOM 1606 N N . LEU A 1 197 ? -25.573 1.401 22.483 1.00 76.00 197 LEU A N 1
ATOM 1607 C CA . LEU A 1 197 ? -25.284 2.745 21.971 1.00 76.00 197 LEU A CA 1
ATOM 1608 C C . LEU A 1 197 ? -26.012 3.028 20.649 1.00 76.00 197 LEU A C 1
ATOM 1610 O O . LEU A 1 197 ? -26.442 4.154 20.424 1.00 76.00 197 LEU A O 1
ATOM 1614 N N . GLN A 1 198 ? -26.163 2.016 19.792 1.00 78.31 198 GLN A N 1
ATOM 1615 C CA . GLN A 1 198 ? -26.906 2.121 18.534 1.00 78.31 198 GLN A CA 1
ATOM 1616 C C . GLN A 1 198 ? -28.429 2.168 18.744 1.00 78.31 198 GLN A C 1
ATOM 1618 O O . GLN A 1 198 ? -29.114 2.823 17.962 1.00 78.31 198 GLN A O 1
ATOM 1623 N N . SER A 1 199 ? -28.966 1.495 19.772 1.00 73.25 199 SER A N 1
ATOM 1624 C CA . SER A 1 199 ? -30.408 1.479 20.061 1.00 73.25 199 SER A CA 1
ATOM 1625 C C . SER A 1 199 ? -30.915 2.735 20.776 1.00 73.25 199 SER A C 1
ATOM 1627 O O . SER A 1 199 ? -32.113 3.000 20.731 1.00 73.25 199 SER A O 1
ATOM 1629 N N . GLY A 1 200 ? -30.031 3.525 21.399 1.00 57.50 200 GLY A N 1
ATOM 1630 C CA . GLY A 1 200 ? -30.406 4.777 22.066 1.00 57.50 200 GLY A CA 1
ATOM 1631 C C . GLY A 1 200 ? -31.203 4.591 23.363 1.00 57.50 200 GLY A C 1
ATOM 1632 O O . GLY A 1 200 ? -31.897 5.511 23.783 1.00 57.50 200 GLY A O 1
ATOM 1633 N N . GLU A 1 201 ? -31.128 3.417 23.993 1.00 51.59 201 GLU A N 1
ATOM 1634 C CA . GLU A 1 201 ? -31.802 3.145 25.268 1.00 51.59 201 GLU A CA 1
ATOM 1635 C C . GLU A 1 201 ? -31.047 3.835 26.423 1.00 51.59 201 GLU A C 1
ATOM 1637 O O . GLU A 1 201 ? -29.934 3.440 26.781 1.00 51.59 201 GLU A O 1
ATOM 1642 N N . GLU A 1 202 ? -31.636 4.898 26.983 1.00 47.25 202 GLU A N 1
ATOM 1643 C CA . GLU A 1 202 ? -31.157 5.576 28.195 1.00 47.25 202 GLU A CA 1
ATOM 1644 C C . GLU A 1 202 ? -31.260 4.631 29.407 1.00 47.25 202 GLU A C 1
ATOM 1646 O O . GLU A 1 202 ? -32.251 3.921 29.575 1.00 47.25 202 GLU A O 1
ATOM 1651 N N . GLU A 1 203 ? -30.227 4.595 30.257 1.00 42.88 203 GLU A N 1
ATOM 1652 C CA . GLU A 1 203 ? -30.258 3.826 31.506 1.00 42.88 203 GLU A CA 1
ATOM 1653 C C . GLU A 1 203 ? -31.386 4.356 32.410 1.00 42.88 203 GLU A C 1
ATOM 1655 O O . GLU A 1 203 ? -31.329 5.498 32.866 1.00 42.88 203 GLU A O 1
ATOM 1660 N N . GLU A 1 204 ? -32.395 3.529 32.709 1.00 37.06 204 GLU A N 1
ATOM 1661 C CA . GLU A 1 204 ? -33.285 3.783 33.845 1.00 37.06 204 GLU A CA 1
ATOM 1662 C C . GLU A 1 204 ? -32.431 3.850 35.121 1.00 37.06 204 GLU A C 1
ATOM 1664 O O . GLU A 1 204 ? -31.838 2.863 35.562 1.00 37.06 204 GLU A O 1
ATOM 1669 N N . GLU A 1 205 ? -32.340 5.045 35.703 1.00 39.19 205 GLU A N 1
ATOM 1670 C CA . GLU A 1 205 ? -31.604 5.335 36.930 1.00 39.19 205 GLU A CA 1
ATOM 1671 C C . GLU A 1 205 ? -32.313 4.667 38.124 1.00 39.19 205 GLU A C 1
ATOM 1673 O O . GLU A 1 205 ? -33.248 5.204 38.722 1.00 39.19 205 GLU A O 1
ATOM 1678 N N . ILE A 1 206 ? -31.891 3.451 38.480 1.00 37.16 206 ILE A N 1
ATOM 1679 C CA . ILE A 1 206 ? -32.447 2.733 39.631 1.00 37.16 206 ILE A CA 1
ATOM 1680 C C . ILE A 1 206 ? -31.857 3.327 40.927 1.00 37.16 206 ILE A C 1
ATOM 1682 O O . ILE A 1 206 ? -30.777 2.944 41.371 1.00 37.16 206 ILE A O 1
ATOM 1686 N N . ASN A 1 207 ? -32.638 4.217 41.553 1.00 42.97 207 ASN A N 1
ATOM 1687 C CA . ASN A 1 207 ? -32.538 4.755 42.922 1.00 42.97 207 ASN A CA 1
ATOM 1688 C C . ASN A 1 207 ? -31.466 5.825 43.223 1.00 42.97 207 ASN A C 1
ATOM 1690 O O . ASN A 1 207 ? -30.371 5.519 43.695 1.00 42.97 207 ASN A O 1
ATOM 1694 N N . ALA A 1 208 ? -31.876 7.099 43.199 1.00 37.22 208 ALA A N 1
ATOM 1695 C CA . ALA A 1 208 ? -31.283 8.149 44.035 1.00 37.22 208 ALA A CA 1
ATOM 1696 C C . ALA A 1 208 ? -32.383 8.899 44.824 1.00 37.22 208 ALA A C 1
ATOM 1698 O O . ALA A 1 208 ? -33.344 9.380 44.220 1.00 37.22 208 ALA A O 1
ATOM 1699 N N . PRO A 1 209 ? -32.296 9.005 46.169 1.00 36.03 209 PRO A N 1
ATOM 1700 C CA . PRO A 1 209 ? -33.326 9.667 46.956 1.00 36.03 209 PRO A CA 1
ATOM 1701 C C . PRO A 1 209 ? -33.209 11.194 46.858 1.00 36.03 209 PRO A C 1
ATOM 1703 O O . PRO A 1 209 ? -32.132 11.780 46.972 1.00 36.03 209 PRO A O 1
ATOM 1706 N N . SER A 1 210 ? -34.369 11.820 46.677 1.00 44.69 210 SER A N 1
ATOM 1707 C CA . SER A 1 210 ? -34.585 13.264 46.594 1.00 44.69 210 SER A CA 1
ATOM 1708 C C . SER A 1 210 ? -34.107 14.008 47.847 1.00 44.69 210 SER A C 1
ATOM 1710 O O . SER A 1 210 ? -34.498 13.674 48.965 1.00 44.69 210 SER A O 1
ATOM 1712 N N . SER A 1 211 ? -33.311 15.066 47.669 1.00 37.94 211 SER A N 1
ATOM 1713 C CA . SER A 1 211 ? -33.112 16.087 48.701 1.00 37.94 211 SER A CA 1
ATOM 1714 C C . SER A 1 211 ? -32.830 17.453 48.080 1.00 37.94 211 SER A C 1
ATOM 1716 O O . SER A 1 211 ? -31.819 17.671 47.415 1.00 37.94 211 SER A O 1
ATOM 1718 N N . ASN A 1 212 ? -33.737 18.386 48.362 1.00 42.41 212 ASN A N 1
ATOM 1719 C CA . ASN A 1 212 ? -33.715 19.776 47.936 1.00 42.41 212 ASN A CA 1
ATOM 1720 C C . ASN A 1 212 ? -32.639 20.627 48.647 1.00 42.41 212 ASN A C 1
ATOM 1722 O O . ASN A 1 212 ? -32.460 20.548 49.860 1.00 42.41 212 ASN A O 1
ATOM 1726 N N . ASN A 1 213 ? -32.098 21.568 47.864 1.00 40.47 213 ASN A N 1
ATOM 1727 C CA . ASN A 1 213 ? -31.553 22.900 48.187 1.00 40.47 213 ASN A CA 1
ATOM 1728 C C . ASN A 1 213 ? -30.015 23.153 48.190 1.00 40.47 213 ASN A C 1
ATOM 1730 O O . ASN A 1 213 ? -29.240 22.315 48.653 1.00 40.47 213 ASN A O 1
ATOM 1734 N N . PRO A 1 214 ? -29.550 24.334 47.691 1.00 61.84 214 PRO A N 1
ATOM 1735 C CA . PRO A 1 214 ? -28.155 24.573 47.304 1.00 61.84 214 PRO A CA 1
ATOM 1736 C C . PRO A 1 214 ? -27.408 25.609 48.174 1.00 61.84 214 PRO A C 1
ATOM 1738 O O . PRO A 1 214 ? -28.004 26.583 48.628 1.00 61.84 214 PRO A O 1
ATOM 1741 N N . ARG A 1 215 ? -26.075 25.457 48.312 1.00 35.59 215 ARG A N 1
ATOM 1742 C CA . ARG A 1 215 ? -25.015 26.503 48.197 1.00 35.59 215 ARG A CA 1
ATOM 1743 C C . ARG A 1 215 ? -23.620 25.967 48.602 1.00 35.59 215 ARG A C 1
ATOM 1745 O O . ARG A 1 215 ? -23.525 24.931 49.257 1.00 35.59 215 ARG A O 1
ATOM 1752 N N . PRO A 1 216 ? -22.520 26.607 48.145 1.00 50.34 216 PRO A N 1
ATOM 1753 C CA . PRO A 1 216 ? -21.356 25.897 47.621 1.00 50.34 216 PRO A CA 1
ATOM 1754 C C . PRO A 1 216 ? -20.249 25.693 48.661 1.00 50.34 216 PRO A C 1
ATOM 1756 O O . PRO A 1 216 ? -19.832 26.626 49.347 1.00 50.34 216 PRO A O 1
ATOM 1759 N N . ARG A 1 217 ? -19.707 24.472 48.730 1.00 37.44 217 ARG A N 1
ATOM 1760 C CA . ARG A 1 217 ? -18.507 24.147 49.512 1.00 37.44 217 ARG A CA 1
ATOM 1761 C C . ARG A 1 217 ? -17.331 23.835 48.587 1.00 37.44 217 ARG A C 1
ATOM 1763 O O . ARG A 1 217 ? -17.495 23.239 47.527 1.00 37.44 217 ARG A O 1
ATOM 1770 N N . ARG A 1 218 ? -16.152 24.284 49.032 1.00 41.34 218 ARG A N 1
ATOM 1771 C CA . ARG A 1 218 ? -14.806 24.119 48.455 1.00 41.34 218 ARG A CA 1
ATOM 1772 C C . ARG A 1 218 ? -14.670 22.837 47.618 1.00 41.34 218 ARG A C 1
ATOM 1774 O O . ARG A 1 218 ? -14.968 21.755 48.117 1.00 41.34 218 ARG A O 1
ATOM 1781 N N . ARG A 1 219 ? -14.199 22.990 46.369 1.00 51.59 219 ARG A N 1
ATOM 1782 C CA . ARG A 1 219 ? -14.113 21.968 45.305 1.00 51.59 219 ARG A CA 1
ATOM 1783 C C . ARG A 1 219 ? -13.286 20.739 45.745 1.00 51.59 219 ARG A C 1
ATOM 1785 O O . ARG A 1 219 ? -12.102 20.643 45.454 1.00 51.59 219 ARG A O 1
ATOM 1792 N N . ARG A 1 220 ? -13.914 19.801 46.464 1.00 41.94 220 ARG A N 1
ATOM 1793 C CA . ARG A 1 220 ? -13.372 18.489 46.881 1.00 41.94 220 ARG A CA 1
ATOM 1794 C C . ARG A 1 220 ? -14.081 17.342 46.147 1.00 41.94 220 ARG A C 1
ATOM 1796 O O . ARG A 1 220 ? -14.521 16.384 46.769 1.00 41.94 220 ARG A O 1
ATOM 1803 N N . GLY A 1 221 ? -14.246 17.465 44.833 1.00 51.41 221 GLY A N 1
ATOM 1804 C CA . GLY A 1 221 ? -14.858 16.429 43.994 1.00 51.41 221 GLY A CA 1
ATOM 1805 C C . GLY A 1 221 ? -13.837 15.799 43.053 1.00 51.41 221 GLY A C 1
ATOM 1806 O O . GLY A 1 221 ? -12.966 16.504 42.540 1.00 51.41 221 GLY A O 1
ATOM 1807 N N . ARG A 1 222 ? -13.931 14.482 42.834 1.00 48.59 222 ARG A N 1
ATOM 1808 C CA . ARG A 1 222 ? -13.418 13.862 41.602 1.00 48.59 222 ARG A CA 1
ATOM 1809 C C . ARG A 1 222 ? -14.360 14.253 40.470 1.00 48.59 222 ARG A C 1
ATOM 1811 O O . ARG A 1 222 ? -15.573 14.250 40.660 1.00 48.59 222 ARG A O 1
ATOM 1818 N N . CYS A 1 223 ? -13.813 14.589 39.312 1.00 55.69 223 CYS A N 1
ATOM 1819 C CA . CYS A 1 223 ? -14.566 14.767 38.084 1.00 55.69 223 CYS A CA 1
ATOM 1820 C C . CYS A 1 223 ? -15.332 13.474 37.792 1.00 55.69 223 CYS A C 1
ATOM 1822 O O . CYS A 1 223 ? -14.720 12.438 37.563 1.00 55.69 223 CYS A O 1
ATOM 1824 N N . TYR A 1 224 ? -16.661 13.522 37.781 1.00 50.16 224 TYR A N 1
ATOM 1825 C CA . TYR A 1 224 ? -17.492 12.335 37.543 1.00 50.16 224 TYR A CA 1
ATOM 1826 C C . TYR A 1 224 ? -17.392 11.795 36.107 1.00 50.16 224 TYR A C 1
ATOM 1828 O O . TYR A 1 224 ? -17.802 10.672 35.849 1.00 50.16 224 TYR A O 1
ATOM 1836 N N . SER A 1 225 ? -16.802 12.563 35.183 1.00 50.88 225 SER A N 1
ATOM 1837 C CA . SER A 1 225 ? -16.611 12.144 33.789 1.00 50.88 225 SER A CA 1
ATOM 1838 C C . SER A 1 225 ? -15.378 11.263 33.584 1.00 50.88 225 SER A C 1
ATOM 1840 O O . SER A 1 225 ? -15.400 10.353 32.755 1.00 50.88 225 SER A O 1
ATOM 1842 N N . CYS A 1 226 ? -14.288 11.535 34.305 1.00 57.56 226 CYS A N 1
ATOM 1843 C CA . CYS A 1 226 ? -13.006 10.848 34.112 1.00 57.56 226 CYS A CA 1
ATOM 1844 C C . CYS A 1 226 ? -12.391 10.288 35.403 1.00 57.56 226 CYS A C 1
ATOM 1846 O O . CYS A 1 226 ? -11.442 9.515 35.334 1.00 57.56 226 CYS A O 1
ATOM 1848 N N . GLY A 1 227 ? -12.907 10.668 36.570 1.00 47.06 227 GLY A N 1
ATOM 1849 C CA . GLY A 1 227 ? -12.425 10.250 37.886 1.00 47.06 227 GLY A CA 1
ATOM 1850 C C . GLY A 1 227 ? -11.328 11.130 38.505 1.00 47.06 227 GLY A C 1
ATOM 1851 O O . GLY A 1 227 ? -10.931 10.867 39.637 1.00 47.06 227 GLY A O 1
ATOM 1852 N N . TRP A 1 228 ? -10.845 12.184 37.836 1.00 45.53 228 TRP A N 1
ATOM 1853 C CA . TRP A 1 228 ? -9.686 12.981 38.286 1.00 45.53 228 TRP A CA 1
ATOM 1854 C C . TRP A 1 228 ? -10.083 14.226 39.097 1.00 45.53 228 TRP A C 1
ATOM 1856 O O . TRP A 1 228 ? -11.122 14.827 38.851 1.00 45.53 228 TRP A O 1
ATOM 1866 N N . HIS A 1 229 ? -9.281 14.636 40.083 1.00 51.31 229 HIS A N 1
ATOM 1867 C CA . HIS A 1 229 ? -9.549 15.836 40.895 1.00 51.31 229 HIS A CA 1
ATOM 1868 C C . HIS A 1 229 ? -9.107 17.135 40.193 1.00 51.31 229 HIS A C 1
ATOM 1870 O O . HIS A 1 229 ? -8.267 17.109 39.301 1.00 51.31 229 HIS A O 1
ATOM 1876 N N . GLY A 1 230 ? -9.631 18.287 40.630 1.00 47.59 230 GLY A N 1
ATOM 1877 C CA . GLY A 1 230 ? -9.170 19.613 40.180 1.00 47.59 230 GLY A CA 1
ATOM 1878 C C . GLY A 1 230 ? -10.035 20.296 39.111 1.00 47.59 230 GLY A C 1
ATOM 1879 O O . GLY A 1 230 ? -9.855 21.485 38.880 1.00 47.59 230 GLY A O 1
ATOM 1880 N N . HIS A 1 231 ? -11.018 19.601 38.531 1.00 62.62 231 HIS A N 1
ATOM 1881 C CA . HIS A 1 231 ? -12.020 20.150 37.604 1.00 62.62 231 HIS A CA 1
ATOM 1882 C C . HIS A 1 231 ? -13.365 19.409 37.756 1.00 62.62 231 HIS A C 1
ATOM 1884 O O . HIS A 1 231 ? -13.415 18.318 38.329 1.00 62.62 231 HIS A O 1
ATOM 1890 N N . TRP A 1 232 ? -14.470 19.994 37.281 1.00 60.94 232 TRP A N 1
ATOM 1891 C CA . TRP A 1 232 ? -15.792 19.337 37.264 1.00 60.94 232 TRP A CA 1
ATOM 1892 C C . TRP A 1 232 ? -16.051 18.705 35.895 1.00 60.94 232 TRP A C 1
ATOM 1894 O O . TRP A 1 232 ? -15.404 19.067 34.922 1.00 60.94 232 TRP A O 1
ATOM 1904 N N . ALA A 1 233 ? -17.012 17.781 35.789 1.00 54.19 233 ALA A N 1
ATOM 1905 C CA . ALA A 1 233 ? -17.307 17.071 34.534 1.00 54.19 233 ALA A CA 1
ATOM 1906 C C . ALA A 1 233 ? -17.542 17.999 33.324 1.00 54.19 233 ALA A C 1
ATOM 1908 O O . ALA A 1 233 ? -17.220 17.638 32.201 1.00 54.19 233 ALA A O 1
ATOM 1909 N N . ARG A 1 234 ? -18.034 19.218 33.573 1.00 46.06 234 ARG A N 1
ATOM 1910 C CA . ARG A 1 234 ? -18.304 20.262 32.567 1.00 46.06 234 ARG A CA 1
ATOM 1911 C C . ARG A 1 234 ? -17.053 20.995 32.066 1.00 46.06 234 ARG A C 1
ATOM 1913 O O . ARG A 1 234 ? -17.119 21.717 31.085 1.00 46.06 234 ARG A O 1
ATOM 1920 N N . GLU A 1 235 ? -15.951 20.844 32.785 1.00 47.06 235 GLU A N 1
ATOM 1921 C CA . GLU A 1 235 ? -14.641 21.457 32.545 1.00 47.06 235 GLU A CA 1
ATOM 1922 C C . GLU A 1 235 ? -13.600 20.351 32.273 1.00 47.06 235 GLU A C 1
ATOM 1924 O O . GLU A 1 235 ? -12.398 20.561 32.423 1.00 47.06 235 GLU A O 1
ATOM 1929 N N . CYS A 1 236 ? -14.055 19.127 31.983 1.00 59.81 236 CYS A N 1
ATOM 1930 C CA . CYS A 1 236 ? -13.171 17.985 31.858 1.00 59.81 236 CYS A CA 1
ATOM 1931 C C . CYS A 1 236 ? -12.389 18.083 30.544 1.00 59.81 236 CYS A C 1
ATOM 1933 O O . CYS A 1 236 ? -12.994 18.115 29.486 1.00 59.81 236 CYS A O 1
ATOM 1935 N N . PRO A 1 237 ? -11.050 18.056 30.541 1.00 51.81 237 PRO A N 1
ATOM 1936 C CA . PRO A 1 237 ? -10.293 18.078 29.287 1.00 51.81 237 PRO A CA 1
ATOM 1937 C C . PRO A 1 237 ? -10.514 16.807 28.442 1.00 51.81 237 PRO A C 1
ATOM 1939 O O . PRO A 1 237 ? -10.202 16.791 27.259 1.00 51.81 237 PRO A O 1
ATOM 1942 N N . ALA A 1 238 ? -11.087 15.753 29.041 1.00 49.53 238 ALA A N 1
ATOM 1943 C CA . ALA A 1 238 ? -11.578 14.562 28.349 1.00 49.53 238 ALA A CA 1
ATOM 1944 C C . ALA A 1 238 ? -13.063 14.660 27.936 1.00 49.53 238 ALA A C 1
ATOM 1946 O O . ALA A 1 238 ? -13.595 13.708 27.366 1.00 49.53 238 ALA A O 1
ATOM 1947 N N . SER A 1 239 ? -13.760 15.766 28.236 1.00 43.81 239 SER A N 1
ATOM 1948 C CA . SER A 1 239 ? -15.114 16.005 27.736 1.00 43.81 239 SER A CA 1
ATOM 1949 C C . SER A 1 239 ? -15.051 16.495 26.296 1.00 43.81 239 SER A C 1
ATOM 1951 O O . SER A 1 239 ? -15.141 17.688 26.023 1.00 43.81 239 SER A O 1
ATOM 1953 N N . PHE A 1 240 ? -14.964 15.542 25.378 1.00 39.28 240 PHE A N 1
ATOM 1954 C CA . PHE A 1 240 ? -15.686 15.645 24.121 1.00 39.28 240 PHE A CA 1
ATOM 1955 C C . PHE A 1 240 ? -16.790 14.589 24.182 1.00 39.28 240 PHE A C 1
ATOM 1957 O O . PHE A 1 240 ? -16.546 13.400 24.391 1.00 39.28 240 PHE A O 1
ATOM 1964 N N . SER A 1 241 ? -18.025 15.079 24.184 1.00 38.41 241 SER A N 1
ATOM 1965 C CA . SER A 1 241 ? -19.266 14.331 24.359 1.00 38.41 241 SER A CA 1
ATOM 1966 C C . SER A 1 241 ? -19.415 13.227 23.317 1.00 38.41 241 SER A C 1
ATOM 1968 O O . SER A 1 241 ? -19.366 13.512 22.128 1.00 38.41 241 SER A O 1
ATOM 1970 N N . ILE A 1 242 ? -19.712 12.000 23.753 1.00 38.16 242 ILE A N 1
ATOM 1971 C CA . ILE A 1 242 ? -20.281 10.974 22.874 1.00 38.16 242 ILE A CA 1
ATOM 1972 C C . ILE A 1 242 ? -21.809 11.140 22.828 1.00 38.16 242 ILE A C 1
ATOM 1974 O O . ILE A 1 242 ? -22.507 10.323 23.410 1.00 38.16 242 ILE A O 1
ATOM 1978 N N . GLN A 1 243 ? -22.357 12.203 22.233 1.00 37.16 243 GLN A N 1
ATOM 1979 C CA . GLN A 1 243 ? -23.795 12.262 21.903 1.00 37.16 243 GLN A CA 1
ATOM 1980 C C . GLN A 1 243 ? -24.063 13.211 20.715 1.00 37.16 243 GLN A C 1
ATOM 1982 O O . GLN A 1 243 ? -23.351 14.208 20.570 1.00 37.16 243 GLN A O 1
ATOM 1987 N N . PRO A 1 244 ? -25.092 12.938 19.882 1.00 38.00 244 PRO A N 1
ATOM 1988 C CA . PRO A 1 244 ? -25.477 13.771 18.744 1.00 38.00 244 PRO A CA 1
ATOM 1989 C C . PRO A 1 244 ? -26.304 14.969 19.233 1.00 38.00 244 PRO A C 1
ATOM 1991 O O . PRO A 1 244 ? -27.446 14.811 19.650 1.00 38.00 244 PRO A O 1
ATOM 1994 N N . ASN A 1 245 ? -25.749 16.182 19.215 1.00 37.31 245 ASN A N 1
ATOM 1995 C CA . ASN A 1 245 ? -26.475 17.375 19.663 1.00 37.31 245 ASN A CA 1
ATOM 1996 C C . ASN A 1 245 ? -26.352 18.516 18.641 1.00 37.31 245 ASN A C 1
ATOM 1998 O O . ASN A 1 245 ? -25.251 18.961 18.314 1.00 37.31 245 ASN A O 1
ATOM 2002 N N . GLN A 1 246 ? -27.512 19.012 18.192 1.00 38.19 246 GLN A N 1
ATOM 2003 C CA . GLN A 1 246 ? -27.733 20.145 17.280 1.00 38.19 246 GLN A CA 1
ATOM 2004 C C . GLN A 1 246 ? -26.938 21.425 17.612 1.00 38.19 246 GLN A C 1
ATOM 2006 O O . GLN A 1 246 ? -26.756 22.263 16.734 1.00 38.19 246 GLN A O 1
ATOM 2011 N N . ARG A 1 247 ? -26.375 21.567 18.818 1.00 38.56 247 ARG A N 1
ATOM 2012 C CA . ARG A 1 247 ? -25.483 22.681 19.192 1.00 38.56 247 ARG A CA 1
ATOM 2013 C C . ARG A 1 247 ? -24.181 22.785 18.396 1.00 38.56 247 ARG A C 1
ATOM 2015 O O . ARG A 1 247 ? -23.614 23.873 18.324 1.00 38.56 247 ARG A O 1
ATOM 2022 N N . ALA A 1 248 ? -23.702 21.697 17.792 1.00 41.59 248 ALA A N 1
ATOM 2023 C CA . ALA A 1 248 ? -22.525 21.753 16.919 1.00 41.59 248 ALA A CA 1
ATOM 2024 C C . ALA A 1 248 ? -22.801 22.511 15.599 1.00 41.59 248 ALA A C 1
ATOM 2026 O O . ALA A 1 248 ? -21.879 23.073 15.014 1.00 41.59 248 ALA A O 1
ATOM 2027 N N . LEU A 1 249 ? -24.067 22.602 15.163 1.00 40.44 249 LEU A N 1
ATOM 2028 C CA . LEU A 1 249 ? -24.468 23.399 13.994 1.00 40.44 249 LEU A CA 1
ATOM 2029 C C . LEU A 1 249 ? -24.514 24.908 14.302 1.00 40.44 249 LEU A C 1
ATOM 2031 O O . LEU A 1 249 ? -24.205 25.718 13.431 1.00 40.44 249 LEU A O 1
ATOM 2035 N N . GLU A 1 250 ? -24.819 25.299 15.544 1.00 38.69 250 GLU A N 1
ATOM 2036 C CA . GLU A 1 250 ? -24.871 26.711 15.967 1.00 38.69 250 GLU A CA 1
ATOM 2037 C C . GLU A 1 250 ? -23.473 27.344 16.087 1.00 38.69 250 GLU A C 1
ATOM 2039 O O . GLU A 1 250 ? -23.303 28.541 15.846 1.00 38.69 250 GLU A O 1
ATOM 2044 N N . TRP A 1 251 ? -22.443 26.546 16.402 1.00 39.06 251 TRP A N 1
ATOM 2045 C CA . TRP A 1 251 ? -21.064 27.045 16.477 1.00 39.06 251 TRP A CA 1
ATOM 2046 C C . TRP A 1 251 ? -20.494 27.396 15.089 1.00 39.06 251 TRP A C 1
ATOM 2048 O O . TRP A 1 251 ? -19.708 28.337 14.974 1.00 39.06 251 TRP A O 1
ATOM 2058 N N . ASN A 1 252 ? -20.967 26.731 14.025 1.00 42.69 252 ASN A N 1
ATOM 2059 C CA . ASN A 1 252 ? -20.582 27.027 12.639 1.00 42.69 252 ASN A CA 1
ATOM 2060 C C . ASN A 1 252 ? -21.266 28.283 12.065 1.00 42.69 252 ASN A C 1
ATOM 2062 O O . ASN A 1 252 ? -20.698 28.924 11.185 1.00 42.69 252 ASN A O 1
ATOM 2066 N N . GLN A 1 253 ? -22.433 28.697 12.578 1.00 36.66 253 GLN A N 1
ATOM 2067 C CA . GLN A 1 253 ? -23.070 29.957 12.158 1.00 36.66 253 GLN A CA 1
ATOM 2068 C C . GLN A 1 253 ? -22.340 31.196 12.700 1.00 36.66 253 GLN A C 1
ATOM 2070 O O . GLN A 1 253 ? -22.205 32.183 11.984 1.00 36.66 253 GLN A O 1
ATOM 2075 N N . ARG A 1 254 ? -21.771 31.132 13.912 1.00 39.19 254 ARG A N 1
ATOM 2076 C CA . ARG A 1 254 ? -20.985 32.243 14.488 1.00 39.19 254 ARG A CA 1
ATOM 2077 C C . ARG A 1 254 ? -19.574 32.384 13.913 1.00 39.19 254 ARG A C 1
ATOM 2079 O O . ARG A 1 254 ? -19.001 33.466 13.982 1.00 39.19 254 ARG A O 1
ATOM 2086 N N . ALA A 1 255 ? -19.019 31.316 13.340 1.00 37.84 255 ALA A N 1
ATOM 2087 C CA . ALA A 1 255 ? -17.724 31.361 12.662 1.00 37.84 255 ALA A CA 1
ATOM 2088 C C . ALA A 1 255 ? -17.793 32.065 11.290 1.00 37.84 255 ALA A C 1
ATOM 2090 O O . ALA A 1 255 ? -16.785 32.593 10.830 1.00 37.84 255 ALA A O 1
ATOM 2091 N N . LEU A 1 256 ? -18.975 32.135 10.663 1.00 39.06 256 LEU A N 1
ATOM 2092 C CA . LEU A 1 256 ? -19.188 32.867 9.408 1.00 39.06 256 LEU A CA 1
ATOM 2093 C C . LEU A 1 256 ? -19.384 34.382 9.616 1.00 39.06 256 LEU A C 1
ATOM 2095 O O . LEU A 1 256 ? -19.063 35.159 8.721 1.00 39.06 256 LEU A O 1
ATOM 2099 N N . GLU A 1 257 ? -19.816 34.829 10.799 1.00 39.12 257 GLU A N 1
ATOM 2100 C CA . GLU A 1 257 ? -20.008 36.260 11.106 1.00 39.12 257 GLU A CA 1
ATOM 2101 C C . GLU A 1 257 ? -18.694 37.026 11.366 1.00 39.12 257 GLU A C 1
ATOM 2103 O O . GLU A 1 257 ? -18.679 38.250 11.303 1.00 39.12 257 GLU A O 1
ATOM 2108 N N . TRP A 1 258 ? -17.568 36.335 11.583 1.00 34.94 258 TRP A N 1
ATOM 2109 C CA . TRP A 1 258 ? -16.243 36.963 11.751 1.00 34.94 258 TRP A CA 1
ATOM 2110 C C . TRP A 1 258 ? -15.437 37.088 10.448 1.00 34.94 258 TRP A C 1
ATOM 2112 O O . TRP A 1 258 ? -14.263 37.446 10.483 1.00 34.94 258 TRP A O 1
ATOM 2122 N N . THR A 1 259 ? -16.060 36.828 9.293 1.00 41.44 259 THR A N 1
ATOM 2123 C CA . THR A 1 259 ? -15.432 37.021 7.969 1.00 41.44 259 THR A CA 1
ATOM 2124 C C . THR A 1 259 ? -15.912 38.266 7.217 1.00 41.44 259 THR A C 1
ATOM 2126 O O . THR A 1 259 ? -15.510 38.475 6.079 1.00 41.44 259 THR A O 1
ATOM 2129 N N . TYR A 1 260 ? -16.699 39.136 7.859 1.00 42.31 260 TYR A N 1
ATOM 2130 C CA . TYR A 1 260 ? -17.022 40.471 7.345 1.00 42.31 260 TYR A CA 1
ATOM 2131 C C . TYR A 1 260 ? -17.024 41.501 8.477 1.00 42.31 260 TYR A C 1
ATOM 2133 O O . TYR A 1 260 ? -18.074 41.903 8.970 1.00 42.31 260 TYR A O 1
ATOM 2141 N N . ILE A 1 261 ? -15.832 41.930 8.880 1.00 33.88 261 ILE A N 1
ATOM 2142 C CA . ILE A 1 261 ? -15.596 43.282 9.393 1.00 33.88 261 ILE A CA 1
ATOM 2143 C C . ILE A 1 261 ? -14.296 43.744 8.724 1.00 33.88 261 ILE A C 1
ATOM 2145 O O . ILE A 1 261 ? -13.308 43.013 8.780 1.00 33.88 261 ILE A O 1
ATOM 2149 N N . ASP A 1 262 ? -14.392 44.883 8.035 1.00 41.44 262 ASP A N 1
ATOM 2150 C CA . ASP A 1 262 ? -13.388 45.527 7.168 1.00 41.44 262 ASP A CA 1
ATOM 2151 C C . ASP A 1 262 ? -11.951 45.574 7.721 1.00 41.44 262 ASP A C 1
ATOM 2153 O O . ASP A 1 262 ? -11.773 45.874 8.928 1.00 41.44 262 ASP A O 1
#

Sequence (262 aa):
MGALWTSKELLDLVREAPDPFTKPVDLYRWLRQACLVYEPRPVQVRKLLQLVFESQWQKFEDKFHVPGSDTDADWSGVDAMTTWLDGAFKTSVVSVAWSNPNKTFSYLCHQKPNESMTDFLPRYKQLMNSIHDEDVTPNAVLNLMMCLQDHVAELFQLTYIDWFSYTFNQAAVRLEVLEKRGMLESKTKTLAIVKKLQSGEEEEEINAPSSNNPRPRRRRGRCYSCGWHGHWARECPASFSIQPNQRALEWNQRALEWTYID

Secondary structure (DSSP, 8-state):
------HHHHHHHHHHSPPTTT-HHHHHHHHHHHHHHH---HHHHHHHHHHHSGGGHHHHHHHH--TTTTTTPPPSSTTHHHHHIIIIIHHHHHHHHHT-TTS-GGGGSPPPTT--HHHHHHHHHHHHHTTS-TT--TTHHHHHHHHS-HHHHHHHHTT---TTT--HHHHHHHHHHHHHTTTTS-HHHHHHHHHHHHHT---------------------B-TTTS-BSS-GGG-TT---SS--THHHHHHHHHHGGG---

Organism: Nothobranchius furzeri (NCBI:txid105023)

Radius of gyration: 28.26 Å; chains: 1; bounding box: 61×57×83 Å

pLDDT: mean 75.1, std 20.5, range [33.88, 97.75]